Protein AF-A0A5C3PFG7-F1 (afdb_monomer_lite)

Secondary structure (DSSP, 8-state):
-------------SSHHHHHHHHHHHHHHHHHTTSS--HHHHHHHHHTEEEEEEEEEE---TT--PEEEEEEEEEE-SSSS-EEEEEEEEETTTEEEEEEEEESSPPSSHHHHSPPPTT-SS----STTS-EEEEEEEE----S---TTPPPPS---EEEEE---HHHHHHHHHHHTGGGGGGS-HHHHHHHHHHTTT---EEE--SSS--EEE--SS-SS--S-HHHHHHHHHHHTT--------------------

Sequence (258 aa):
MVLCAGARASRVHGDVSENLLDTINYATRSILERTGLTAEEQAAVSDGVLPQGVDAEDDGGDCVRWKDVTVLTRTFSPTRPAMIDVRLRYRERGNLNISYRIHNPLPSTHERLKTPHVHSWKDSPEWSGGWRSVFHVEVTEIRRKYRHGQRPPKNVHWRSSWGMNETDAKQVRDVLFGPLGDKVSILDAVLFLLTTVGFRMNVRTGDGERFRDSVDGDPLWEVGDEKWLGRNIRKACGISIADEKEDEVESDDDAYCY

Organism: NCBI:txid1314778

pLDDT: mean 70.49, std 21.55, range [23.78, 97.06]

Structure (mmCIF, N/CA/C/O backbone):
data_AF-A0A5C3PFG7-F1
#
_entry.id   AF-A0A5C3PFG7-F1
#
loop_
_atom_site.group_PDB
_atom_site.id
_atom_site.type_symbol
_atom_site.label_atom_id
_atom_site.label_alt_id
_atom_site.label_comp_id
_atom_site.label_asym_id
_atom_site.label_entity_id
_atom_site.label_seq_id
_atom_site.pdbx_PDB_ins_code
_atom_site.Cartn_x
_atom_site.Cartn_y
_atom_site.Cartn_z
_atom_site.occupancy
_atom_site.B_iso_or_equiv
_atom_site.auth_seq_id
_atom_site.auth_comp_id
_atom_site.auth_asym_id
_atom_site.auth_atom_id
_atom_site.pdbx_PDB_model_num
ATOM 1 N N . MET A 1 1 ? 5.602 -6.571 -54.094 1.00 31.39 1 MET A N 1
ATOM 2 C CA . MET A 1 1 ? 4.708 -5.919 -53.115 1.00 31.39 1 MET A CA 1
ATOM 3 C C . MET A 1 1 ? 4.311 -6.998 -52.117 1.00 31.39 1 MET A C 1
ATOM 5 O O . MET A 1 1 ? 3.453 -7.809 -52.425 1.00 31.39 1 MET A O 1
ATOM 9 N N . VAL A 1 2 ? 5.066 -7.133 -51.024 1.00 25.06 2 VAL A N 1
ATOM 10 C CA . VAL A 1 2 ? 4.881 -8.209 -50.037 1.00 25.06 2 VAL A CA 1
ATOM 11 C C . VAL A 1 2 ? 4.153 -7.605 -48.844 1.00 25.06 2 VAL A C 1
ATOM 13 O O . VAL A 1 2 ? 4.690 -6.738 -48.162 1.00 25.06 2 VAL A O 1
ATOM 16 N N . LEU A 1 3 ? 2.900 -8.016 -48.657 1.00 24.06 3 LEU A N 1
ATOM 17 C CA . LEU A 1 3 ? 2.104 -7.725 -47.471 1.00 24.06 3 LEU A CA 1
ATOM 18 C C . LEU A 1 3 ? 2.662 -8.563 -46.314 1.00 24.06 3 LEU A C 1
ATOM 20 O O . LEU A 1 3 ? 2.494 -9.781 -46.299 1.00 24.06 3 LEU A O 1
ATOM 24 N N . CYS A 1 4 ? 3.342 -7.924 -45.361 1.00 23.78 4 CYS A N 1
ATOM 25 C CA . CYS A 1 4 ? 3.686 -8.558 -44.092 1.00 23.78 4 CYS A CA 1
ATOM 26 C C . CYS A 1 4 ? 2.412 -8.700 -43.253 1.00 23.78 4 CYS A C 1
ATOM 28 O O . CYS A 1 4 ? 1.836 -7.712 -42.797 1.00 23.78 4 CYS A O 1
ATOM 30 N N . ALA A 1 5 ? 1.969 -9.945 -43.087 1.00 27.41 5 ALA A N 1
ATOM 31 C CA . ALA A 1 5 ? 0.915 -10.327 -42.163 1.00 27.41 5 ALA A CA 1
ATOM 32 C C . ALA A 1 5 ? 1.331 -9.983 -40.724 1.00 27.41 5 ALA A C 1
ATOM 34 O O . ALA A 1 5 ? 2.453 -10.266 -40.305 1.00 27.41 5 ALA A O 1
ATOM 35 N N . GLY A 1 6 ? 0.414 -9.353 -39.988 1.00 25.75 6 GLY A N 1
ATOM 36 C CA . GLY A 1 6 ? 0.622 -8.923 -38.612 1.00 25.75 6 GLY A CA 1
ATOM 37 C C . GLY A 1 6 ? 0.944 -10.092 -37.685 1.00 25.75 6 GLY A C 1
ATOM 38 O O . GLY A 1 6 ? 0.179 -11.054 -37.583 1.00 25.75 6 GLY A O 1
ATOM 39 N N . ALA A 1 7 ? 2.068 -9.978 -36.980 1.00 28.05 7 ALA A N 1
ATOM 40 C CA . ALA A 1 7 ? 2.369 -10.816 -35.835 1.00 28.05 7 ALA A CA 1
ATOM 41 C C . ALA A 1 7 ? 1.352 -10.499 -34.729 1.00 28.05 7 ALA A C 1
ATOM 43 O O . ALA A 1 7 ? 1.282 -9.382 -34.217 1.00 28.05 7 ALA A O 1
ATOM 44 N N . ARG A 1 8 ? 0.511 -11.485 -34.410 1.00 27.58 8 ARG A N 1
ATOM 45 C CA . ARG A 1 8 ? -0.389 -11.457 -33.257 1.00 27.58 8 ARG A CA 1
ATOM 46 C C . ARG A 1 8 ? 0.447 -11.365 -31.982 1.00 27.58 8 ARG A C 1
ATOM 48 O O . ARG A 1 8 ? 1.324 -12.199 -31.774 1.00 27.58 8 ARG A O 1
ATOM 55 N N . ALA A 1 9 ? 0.115 -10.402 -31.123 1.00 30.66 9 ALA A N 1
ATOM 56 C CA . ALA A 1 9 ? 0.533 -10.388 -29.729 1.00 30.66 9 ALA A CA 1
ATOM 57 C C . ALA A 1 9 ? 0.175 -11.739 -29.091 1.00 30.66 9 ALA A C 1
ATOM 59 O O . ALA A 1 9 ? -0.998 -12.119 -29.019 1.00 30.66 9 ALA A O 1
ATOM 60 N N . SER A 1 10 ? 1.190 -12.496 -28.686 1.00 29.02 10 SER A N 1
ATOM 61 C CA . SER A 1 10 ? 0.998 -13.743 -27.957 1.00 29.02 10 SER A CA 1
ATOM 62 C C . SER A 1 10 ? 0.717 -13.399 -26.497 1.00 29.02 10 SER A C 1
ATOM 64 O O . SER A 1 10 ? 1.641 -13.115 -25.739 1.00 29.02 10 SER A O 1
ATOM 66 N N . ARG A 1 11 ? -0.561 -13.419 -26.099 1.00 36.91 11 ARG A N 1
ATOM 67 C CA . ARG A 1 11 ? -0.964 -13.403 -24.685 1.00 36.91 11 ARG A CA 1
ATOM 68 C C . ARG A 1 11 ? -0.422 -14.657 -24.008 1.00 36.91 11 ARG A C 1
ATOM 70 O O . ARG A 1 11 ? -0.898 -15.754 -24.285 1.00 36.91 11 ARG A O 1
ATOM 77 N N . VAL A 1 12 ? 0.531 -14.493 -23.100 1.00 35.00 12 VAL A N 1
ATOM 78 C CA . VAL A 1 12 ? 0.895 -15.547 -22.151 1.00 35.00 12 VAL A CA 1
ATOM 79 C C . VAL A 1 12 ? 0.087 -15.310 -20.876 1.00 35.00 12 VAL A C 1
ATOM 81 O O . VAL A 1 12 ? 0.532 -14.622 -19.965 1.00 35.00 12 VAL A O 1
ATOM 84 N N . HIS A 1 13 ? -1.131 -15.854 -20.834 1.00 40.44 13 HIS A N 1
ATOM 85 C CA . HIS A 1 13 ? -1.802 -16.180 -19.573 1.00 40.44 13 HIS A CA 1
ATOM 86 C C . HIS A 1 13 ? -1.305 -17.573 -19.179 1.00 40.44 13 HIS A C 1
ATOM 88 O O . HIS A 1 13 ? -1.624 -18.532 -19.876 1.00 40.44 13 HIS A O 1
ATOM 94 N N . GLY A 1 14 ? -0.472 -17.695 -18.147 1.00 33.25 14 GLY A N 1
ATOM 95 C CA . GLY A 1 14 ? 0.116 -18.992 -17.795 1.00 33.25 14 GLY A CA 1
ATOM 96 C C . GLY A 1 14 ? 0.712 -19.026 -16.399 1.00 33.25 14 GLY A C 1
ATOM 97 O O . GLY A 1 14 ? -0.004 -19.309 -15.457 1.00 33.25 14 GLY A O 1
ATOM 98 N N . ASP A 1 15 ? 1.989 -18.681 -16.241 1.00 36.38 15 ASP A N 1
ATOM 99 C CA . ASP A 1 15 ? 2.724 -19.098 -15.030 1.00 36.38 15 ASP A CA 1
ATOM 100 C C . ASP A 1 15 ? 3.088 -17.974 -14.046 1.00 36.38 15 ASP A C 1
ATOM 102 O O . ASP A 1 15 ? 3.591 -18.233 -12.958 1.00 36.38 15 ASP A O 1
ATOM 106 N N . VAL A 1 16 ? 2.833 -16.705 -14.384 1.00 47.62 16 VAL A N 1
ATOM 107 C CA . VAL A 1 16 ? 3.143 -15.572 -13.482 1.00 47.62 16 VAL A CA 1
ATOM 108 C C . VAL A 1 16 ? 2.064 -15.395 -12.400 1.00 47.62 16 VAL A C 1
ATOM 110 O O . VAL A 1 16 ? 2.329 -14.800 -11.357 1.00 47.62 16 VAL A O 1
ATOM 113 N N . SER A 1 17 ? 0.845 -15.914 -12.612 1.00 53.09 17 SER A N 1
ATOM 114 C CA . SER A 1 17 ? -0.295 -15.621 -11.733 1.00 53.09 17 SER A CA 1
ATOM 115 C C . SER A 1 17 ? -0.293 -16.394 -10.418 1.00 53.09 17 SER A C 1
ATOM 117 O O . SER A 1 17 ? -0.669 -15.807 -9.410 1.00 53.09 17 SER A O 1
ATOM 119 N N . GLU A 1 18 ? 0.127 -17.662 -10.390 1.00 52.53 18 GLU A N 1
ATOM 120 C CA . GLU A 1 18 ? 0.133 -18.440 -9.137 1.00 52.53 18 GLU A CA 1
ATOM 121 C C . GLU A 1 18 ? 1.199 -17.909 -8.169 1.00 52.53 18 GLU A C 1
ATOM 123 O O . GLU A 1 18 ? 0.888 -17.572 -7.030 1.00 52.53 18 GLU A O 1
ATOM 128 N N . ASN A 1 19 ? 2.418 -17.667 -8.661 1.00 69.56 19 ASN A N 1
ATOM 129 C CA . ASN A 1 19 ? 3.510 -17.143 -7.838 1.00 69.56 19 ASN A CA 1
ATOM 130 C C . ASN A 1 19 ? 3.227 -15.723 -7.302 1.00 69.56 19 ASN A C 1
ATOM 132 O O . ASN A 1 19 ? 3.530 -15.418 -6.150 1.00 69.56 19 ASN A O 1
ATOM 136 N N . LEU A 1 20 ? 2.602 -14.841 -8.092 1.00 74.25 20 LEU A N 1
ATOM 137 C CA . LEU A 1 20 ? 2.292 -13.484 -7.628 1.00 74.25 20 LEU A CA 1
ATOM 138 C C . LEU A 1 20 ? 1.153 -13.456 -6.599 1.00 74.25 20 LEU A C 1
ATOM 140 O O . LEU A 1 20 ? 1.234 -12.696 -5.635 1.00 74.25 20 LEU A O 1
ATOM 144 N N . LEU A 1 21 ? 0.115 -14.280 -6.766 1.00 78.81 21 LEU A N 1
ATOM 145 C CA . LEU A 1 21 ? -0.947 -14.402 -5.763 1.00 78.81 21 LEU A CA 1
ATOM 146 C C . LEU A 1 21 ? -0.401 -14.970 -4.453 1.00 78.81 21 LEU A C 1
ATOM 148 O O . LEU A 1 21 ? -0.683 -14.418 -3.391 1.00 78.81 21 LEU A O 1
ATOM 152 N N . ASP A 1 22 ? 0.434 -16.005 -4.523 1.00 81.94 22 ASP A N 1
ATOM 153 C CA . ASP A 1 22 ? 1.096 -16.569 -3.347 1.00 81.94 22 ASP A CA 1
ATOM 154 C C . ASP A 1 22 ? 2.037 -15.559 -2.688 1.00 81.94 22 ASP A C 1
ATOM 156 O O . ASP A 1 22 ? 2.045 -15.434 -1.463 1.00 81.94 22 ASP A O 1
ATOM 160 N N . THR A 1 23 ? 2.759 -14.766 -3.483 1.00 82.00 23 THR A N 1
ATOM 161 C CA . THR A 1 23 ? 3.613 -13.678 -2.988 1.00 82.00 23 THR A CA 1
ATOM 162 C C . THR A 1 23 ? 2.794 -12.613 -2.261 1.00 82.00 23 THR A C 1
ATOM 164 O O . THR A 1 23 ? 3.150 -12.232 -1.146 1.00 82.00 23 THR A O 1
ATOM 167 N N . ILE A 1 24 ? 1.683 -12.151 -2.849 1.00 87.69 24 ILE A N 1
ATOM 168 C CA . ILE A 1 24 ? 0.784 -11.170 -2.222 1.00 87.69 24 ILE A CA 1
ATOM 169 C C . ILE A 1 24 ? 0.203 -11.745 -0.930 1.00 87.69 24 ILE A C 1
ATOM 171 O O . ILE A 1 24 ? 0.267 -11.088 0.108 1.00 87.69 24 ILE A O 1
ATOM 175 N N . ASN A 1 25 ? -0.310 -12.976 -0.958 1.00 88.25 25 ASN A N 1
ATOM 176 C CA . ASN A 1 25 ? -0.899 -13.633 0.208 1.00 88.25 25 ASN A CA 1
ATOM 177 C C . ASN A 1 25 ? 0.123 -13.812 1.336 1.00 88.25 25 ASN A C 1
ATOM 179 O O . ASN A 1 25 ? -0.154 -13.472 2.486 1.00 88.25 25 ASN A O 1
ATOM 183 N N . TYR A 1 26 ? 1.317 -14.311 1.013 1.00 86.69 26 TYR A N 1
ATOM 184 C CA . TYR A 1 26 ? 2.399 -14.479 1.975 1.00 86.69 26 TYR A CA 1
ATOM 185 C C . TYR A 1 26 ? 2.811 -13.133 2.580 1.00 86.69 26 TYR A C 1
ATOM 187 O O . TYR A 1 26 ? 2.896 -12.999 3.802 1.00 86.69 26 TYR A O 1
ATOM 195 N N . ALA A 1 27 ? 3.054 -12.124 1.739 1.00 85.62 27 ALA A N 1
ATOM 196 C CA . ALA A 1 27 ? 3.512 -10.813 2.187 1.00 85.62 27 ALA A CA 1
ATOM 197 C C . ALA A 1 27 ? 2.456 -10.120 3.062 1.00 85.62 27 ALA A C 1
ATOM 199 O O . ALA A 1 27 ? 2.795 -9.574 4.111 1.00 85.62 27 ALA A O 1
ATOM 200 N N . THR A 1 28 ? 1.182 -10.224 2.677 1.00 91.31 28 THR A N 1
ATOM 201 C CA . THR A 1 28 ? 0.039 -9.690 3.429 1.00 91.31 28 THR A CA 1
ATOM 202 C C . THR A 1 28 ? -0.083 -10.349 4.805 1.00 91.31 28 THR A C 1
ATOM 204 O O . THR A 1 28 ? -0.249 -9.661 5.807 1.00 91.31 28 THR A O 1
ATOM 207 N N . ARG A 1 29 ? 0.055 -11.676 4.902 1.00 91.44 29 ARG A N 1
ATOM 208 C CA . ARG A 1 29 ? 0.020 -12.369 6.204 1.00 91.44 29 ARG A CA 1
ATOM 209 C C . ARG A 1 29 ? 1.195 -11.973 7.091 1.00 91.44 29 ARG A C 1
ATOM 211 O O . ARG A 1 29 ? 0.993 -11.598 8.240 1.00 91.44 29 ARG A O 1
ATOM 218 N N . SER A 1 30 ? 2.401 -11.965 6.527 1.00 89.44 30 SER A N 1
ATOM 219 C CA . SER A 1 30 ? 3.629 -11.613 7.245 1.00 89.44 30 SER A CA 1
ATOM 220 C C . SER A 1 30 ? 3.577 -10.218 7.879 1.00 89.44 30 SER A C 1
ATOM 222 O O . SER A 1 30 ? 4.106 -10.029 8.974 1.00 89.44 30 SER A O 1
ATOM 224 N N . ILE A 1 31 ? 2.967 -9.233 7.212 1.00 91.88 31 ILE A N 1
ATOM 225 C CA . ILE A 1 31 ? 2.848 -7.884 7.776 1.00 91.88 31 ILE A CA 1
ATOM 226 C C . ILE A 1 31 ? 1.710 -7.781 8.796 1.00 91.88 31 ILE A C 1
ATOM 228 O O . ILE A 1 31 ? 1.850 -7.071 9.788 1.00 91.88 31 ILE A O 1
ATOM 232 N N . LEU A 1 32 ? 0.614 -8.524 8.613 1.00 93.75 32 LEU A N 1
ATOM 233 C CA . LEU A 1 32 ? -0.491 -8.562 9.574 1.00 93.75 32 LEU A CA 1
ATOM 234 C C . LEU A 1 32 ? -0.083 -9.211 10.904 1.00 93.75 32 LEU A C 1
ATOM 236 O O . LEU A 1 32 ? -0.511 -8.738 11.955 1.00 93.75 32 LEU A O 1
ATOM 240 N N . GLU A 1 33 ? 0.808 -10.203 10.885 1.00 93.38 33 GLU A N 1
ATOM 241 C CA . GLU A 1 33 ? 1.380 -10.828 12.090 1.00 93.38 33 GLU A CA 1
ATOM 242 C C . GLU A 1 33 ? 2.175 -9.851 12.974 1.00 93.38 33 GLU A C 1
ATOM 244 O O . GLU A 1 33 ? 2.350 -10.096 14.166 1.00 93.38 33 GLU A O 1
ATOM 249 N N . ARG A 1 34 ? 2.647 -8.728 12.415 1.00 90.38 34 ARG A N 1
ATOM 250 C CA . ARG A 1 34 ? 3.347 -7.674 13.171 1.00 90.38 34 ARG A CA 1
ATOM 251 C C . ARG A 1 34 ? 2.399 -6.753 13.938 1.00 90.38 34 ARG A C 1
ATOM 253 O O . ARG A 1 34 ? 2.847 -5.980 14.780 1.00 90.38 34 ARG A O 1
ATOM 260 N N . THR A 1 35 ? 1.108 -6.803 13.625 1.00 93.31 35 THR A N 1
ATOM 261 C CA . THR A 1 35 ? 0.092 -5.937 14.229 1.00 93.31 35 THR A CA 1
ATOM 262 C C . THR A 1 35 ? -0.465 -6.532 15.523 1.00 93.31 35 THR A C 1
ATOM 264 O O . THR A 1 35 ? -0.268 -7.705 15.829 1.00 93.31 35 THR A O 1
ATOM 267 N N . GLY A 1 36 ? -1.224 -5.737 16.278 1.00 94.94 36 GLY A N 1
ATOM 268 C CA . GLY A 1 36 ? -1.986 -6.203 17.441 1.00 94.94 36 GLY A CA 1
ATOM 269 C C . GLY A 1 36 ? -3.337 -6.848 17.099 1.00 94.94 36 GLY A C 1
ATOM 270 O O . GLY A 1 36 ? -4.178 -6.983 17.990 1.00 94.94 36 GLY A O 1
ATOM 271 N N . LEU A 1 37 ? -3.598 -7.170 15.827 1.00 96.69 37 LEU A N 1
ATOM 272 C CA . LEU A 1 37 ? -4.846 -7.797 15.385 1.00 96.69 37 LEU A CA 1
ATOM 273 C C . LEU A 1 37 ? -4.925 -9.259 15.842 1.00 96.69 37 LEU A C 1
ATOM 275 O O . LEU A 1 37 ? -3.923 -9.975 15.843 1.00 96.69 37 LEU A O 1
ATOM 279 N N . THR A 1 38 ? -6.127 -9.727 16.182 1.00 97.06 38 THR A N 1
ATOM 280 C CA . THR A 1 38 ? -6.375 -11.156 16.438 1.00 97.06 38 THR A CA 1
ATOM 281 C C . THR A 1 38 ? -6.285 -11.966 15.142 1.00 97.06 38 THR A C 1
ATOM 283 O O . THR A 1 38 ? -6.419 -11.416 14.054 1.00 97.06 38 THR A O 1
ATOM 286 N N . ALA A 1 39 ? -6.126 -13.290 15.231 1.00 96.25 39 ALA A N 1
ATOM 287 C CA . ALA A 1 39 ? -6.092 -14.150 14.042 1.00 96.25 39 ALA A CA 1
ATOM 288 C C . ALA A 1 39 ? -7.349 -14.005 13.155 1.00 96.25 39 ALA A C 1
ATOM 290 O O . ALA A 1 39 ? -7.247 -14.010 11.931 1.00 96.25 39 ALA A O 1
ATOM 291 N N . GLU A 1 40 ? -8.525 -13.821 13.764 1.00 96.25 40 GLU A N 1
ATOM 292 C CA . GLU A 1 40 ? -9.781 -13.578 13.041 1.00 96.25 40 GLU A CA 1
ATOM 293 C C . GLU A 1 40 ? -9.782 -12.216 12.334 1.00 96.25 40 GLU A C 1
ATOM 295 O O . GLU A 1 40 ? -10.184 -12.116 11.176 1.00 96.25 40 GLU A O 1
ATOM 300 N N . GLU A 1 41 ? -9.287 -11.166 12.996 1.00 96.31 41 GLU A N 1
ATOM 301 C CA . GLU A 1 41 ? -9.159 -9.833 12.400 1.00 96.31 41 GLU A CA 1
ATOM 302 C C . GLU A 1 41 ? -8.135 -9.823 11.256 1.00 96.31 41 GLU A C 1
ATOM 304 O O . GLU A 1 41 ? -8.385 -9.222 10.213 1.00 96.31 41 GLU A O 1
ATOM 309 N N . GLN A 1 42 ? -7.007 -10.522 11.418 1.00 96.38 42 GLN A N 1
ATOM 310 C CA . GLN A 1 42 ? -5.998 -10.688 10.370 1.00 96.38 42 GLN A CA 1
ATOM 311 C C . GLN A 1 42 ? -6.582 -11.416 9.153 1.00 96.38 42 GLN A C 1
ATOM 313 O O . GLN A 1 42 ? -6.379 -10.969 8.024 1.00 96.38 42 GLN A O 1
ATOM 318 N N . ALA A 1 43 ? -7.348 -12.491 9.368 1.00 94.62 43 ALA A N 1
ATOM 319 C CA . ALA A 1 43 ? -8.029 -13.205 8.291 1.00 94.62 43 ALA A CA 1
ATOM 320 C C . ALA A 1 43 ? -9.016 -12.291 7.550 1.00 94.62 43 ALA A C 1
ATOM 322 O O . ALA A 1 43 ? -8.939 -12.175 6.331 1.00 94.62 43 ALA A O 1
ATOM 323 N N . ALA A 1 44 ? -9.858 -11.551 8.279 1.00 93.94 44 ALA A N 1
ATOM 324 C CA . ALA A 1 44 ? -10.821 -10.624 7.683 1.00 93.94 44 ALA A CA 1
ATOM 325 C C . ALA A 1 44 ? -10.155 -9.503 6.863 1.00 93.94 44 ALA A C 1
ATOM 327 O O . ALA A 1 44 ? -10.663 -9.123 5.808 1.00 93.94 44 ALA A O 1
ATOM 328 N N . VAL A 1 45 ? -9.017 -8.970 7.323 1.00 94.25 45 VAL A N 1
ATOM 329 C CA . VAL A 1 45 ? -8.242 -7.980 6.557 1.00 94.25 45 VAL A CA 1
ATOM 330 C C . VAL A 1 45 ? -7.607 -8.620 5.318 1.00 94.25 45 VAL A C 1
ATOM 332 O O . VAL A 1 45 ? -7.665 -8.035 4.237 1.00 94.25 45 VAL A O 1
ATOM 335 N N . SER A 1 46 ? -7.017 -9.811 5.458 1.00 93.38 46 SER A N 1
ATOM 336 C CA . SER A 1 46 ? -6.378 -10.533 4.351 1.00 93.38 46 SER A CA 1
ATOM 337 C C . SER A 1 46 ? -7.380 -10.887 3.251 1.00 93.38 46 SER A C 1
ATOM 339 O O . SER A 1 46 ? -7.075 -10.697 2.077 1.00 93.38 46 SER A O 1
ATOM 341 N N . ASP A 1 47 ? -8.579 -11.341 3.618 1.00 92.56 47 ASP A N 1
ATOM 342 C CA . ASP A 1 47 ? -9.659 -11.671 2.679 1.00 92.56 47 ASP A CA 1
ATOM 343 C C . ASP A 1 47 ? -10.163 -10.434 1.914 1.00 92.56 47 ASP A C 1
ATOM 345 O O . ASP A 1 47 ? -10.719 -10.542 0.820 1.00 92.56 47 ASP A O 1
ATOM 349 N N . GLY A 1 48 ? -9.944 -9.237 2.469 1.00 91.25 48 GLY A N 1
ATOM 350 C CA . GLY A 1 48 ? -10.266 -7.965 1.831 1.00 91.25 48 GLY A CA 1
ATOM 351 C C . GLY A 1 48 ? -9.331 -7.576 0.682 1.00 91.25 48 GLY A C 1
ATOM 352 O O . GLY A 1 48 ? -9.670 -6.653 -0.062 1.00 91.25 48 GLY A O 1
ATOM 353 N N . VAL A 1 49 ? -8.175 -8.235 0.520 1.00 93.12 49 VAL A N 1
ATOM 354 C CA . VAL A 1 49 ? -7.201 -7.959 -0.549 1.00 93.12 49 VAL A CA 1
ATOM 355 C C . VAL A 1 49 ? -7.585 -8.734 -1.809 1.00 93.12 49 VAL A C 1
ATOM 357 O O . VAL A 1 49 ? -7.433 -9.949 -1.882 1.00 93.12 49 VAL A O 1
ATOM 360 N N . LEU A 1 50 ? -8.055 -8.023 -2.835 1.00 89.25 50 LEU A N 1
ATOM 361 C CA . LEU A 1 50 ? -8.511 -8.600 -4.100 1.00 89.25 50 LEU A CA 1
ATOM 362 C C . LEU A 1 50 ? -7.613 -8.170 -5.268 1.00 89.25 50 LEU A C 1
ATOM 364 O O . LEU A 1 50 ? -7.772 -7.058 -5.796 1.00 89.25 50 LEU A O 1
ATOM 368 N N . PRO A 1 51 ? -6.707 -9.045 -5.732 1.00 84.56 51 PRO A N 1
ATOM 369 C CA . PRO A 1 51 ? -5.960 -8.840 -6.965 1.00 84.56 51 PRO A CA 1
ATOM 370 C C . PRO A 1 51 ? -6.915 -8.668 -8.148 1.00 84.56 51 PRO A C 1
ATOM 372 O O . PRO A 1 51 ? -7.749 -9.523 -8.428 1.00 84.56 51 PRO A O 1
ATOM 375 N N . GLN A 1 52 ? -6.830 -7.522 -8.818 1.00 80.44 52 GLN A N 1
ATOM 376 C CA . GLN A 1 52 ? -7.726 -7.157 -9.915 1.00 80.44 52 GLN A CA 1
ATOM 377 C C . GLN A 1 52 ? -7.177 -7.581 -11.276 1.00 80.44 52 GLN A C 1
ATOM 379 O O . GLN A 1 52 ? -7.940 -7.832 -12.206 1.00 80.44 52 GLN A O 1
ATOM 384 N N . GLY A 1 53 ? -5.854 -7.632 -11.409 1.00 71.62 53 GLY A N 1
ATOM 385 C CA . GLY A 1 53 ? -5.211 -8.044 -12.641 1.00 71.62 53 GLY A CA 1
ATOM 386 C C . GLY A 1 53 ? -3.702 -7.888 -12.591 1.00 71.62 53 GLY A C 1
ATOM 387 O O . GLY A 1 53 ? -3.162 -7.050 -11.865 1.00 71.62 53 GLY A O 1
ATOM 388 N N . VAL A 1 54 ? -3.054 -8.713 -13.403 1.00 75.31 54 VAL A N 1
ATOM 389 C CA . VAL A 1 54 ? -1.626 -8.671 -13.689 1.00 75.31 54 VAL A CA 1
ATOM 390 C C . VAL A 1 54 ? -1.514 -8.594 -15.195 1.00 75.31 54 VAL A C 1
ATOM 392 O O . VAL A 1 54 ? -2.070 -9.437 -15.902 1.00 75.31 54 VAL A O 1
ATOM 395 N N . ASP A 1 55 ? -0.832 -7.572 -15.672 1.00 74.50 55 ASP A N 1
ATOM 396 C CA . ASP A 1 55 ? -0.550 -7.396 -17.083 1.00 74.50 55 ASP A CA 1
ATOM 397 C C . ASP A 1 55 ? 0.952 -7.420 -17.290 1.00 74.50 55 ASP A C 1
ATOM 399 O O . ASP A 1 55 ? 1.683 -6.793 -16.525 1.00 74.50 55 ASP A O 1
ATOM 403 N N . ALA A 1 56 ? 1.394 -8.187 -18.276 1.00 70.88 56 ALA A N 1
ATOM 404 C CA . ALA A 1 56 ? 2.796 -8.365 -18.603 1.00 70.88 56 ALA A CA 1
ATOM 405 C C . ALA A 1 56 ? 2.945 -8.255 -20.121 1.00 70.88 56 ALA A C 1
ATOM 407 O O . ALA A 1 56 ? 2.623 -9.197 -20.851 1.00 70.88 56 ALA A O 1
ATOM 408 N N . GLU A 1 57 ? 3.417 -7.105 -20.587 1.00 65.62 57 GLU A N 1
ATOM 409 C CA . GLU A 1 57 ? 3.591 -6.816 -22.008 1.00 65.62 57 GLU A CA 1
ATOM 410 C C . GLU A 1 57 ? 5.069 -6.948 -22.389 1.00 65.62 57 GLU A C 1
ATOM 412 O O . GLU A 1 57 ? 5.945 -6.424 -21.707 1.00 65.62 57 GLU A O 1
ATOM 417 N N . ASP A 1 58 ? 5.349 -7.685 -23.465 1.00 60.03 58 ASP A N 1
ATOM 418 C CA . ASP A 1 58 ? 6.685 -7.770 -24.068 1.00 60.03 58 ASP A CA 1
ATOM 419 C C . ASP A 1 58 ? 6.915 -6.512 -24.920 1.00 60.03 58 ASP A C 1
ATOM 421 O O . ASP A 1 58 ? 6.067 -6.168 -25.748 1.00 60.03 58 ASP A O 1
ATOM 425 N N . ASP A 1 59 ? 8.046 -5.830 -24.735 1.00 57.25 59 ASP A N 1
ATOM 426 C CA . ASP A 1 59 ? 8.375 -4.575 -25.429 1.00 57.25 59 ASP A CA 1
ATOM 427 C C . ASP A 1 59 ? 8.658 -4.755 -26.939 1.00 57.25 59 ASP A C 1
ATOM 429 O O . ASP A 1 59 ? 8.848 -3.781 -27.676 1.00 57.25 59 ASP A O 1
ATOM 433 N N . GLY A 1 60 ? 8.658 -6.003 -27.423 1.00 53.59 60 GLY A N 1
ATOM 434 C CA . GLY A 1 60 ? 8.864 -6.349 -28.829 1.00 53.59 60 GLY A CA 1
ATOM 435 C C . GLY A 1 60 ? 10.301 -6.112 -29.307 1.00 53.59 60 GLY A C 1
ATOM 436 O O . GLY A 1 60 ? 10.545 -6.078 -30.517 1.00 53.59 60 GLY A O 1
ATOM 437 N N . GLY A 1 61 ? 11.256 -5.922 -28.390 1.00 48.22 61 GLY A N 1
ATOM 438 C CA . GLY A 1 61 ? 12.672 -5.755 -28.688 1.00 48.22 61 GLY A CA 1
ATOM 439 C C . GLY A 1 61 ? 13.410 -7.092 -28.815 1.00 48.22 61 GLY A C 1
ATOM 440 O O . GLY A 1 61 ? 13.596 -7.809 -27.840 1.00 48.22 61 GLY A O 1
ATOM 441 N N . ASP A 1 62 ? 13.941 -7.389 -30.005 1.00 46.78 62 ASP A N 1
ATOM 442 C CA . ASP A 1 62 ? 14.646 -8.641 -30.370 1.00 46.78 62 ASP A CA 1
ATOM 443 C C . ASP A 1 62 ? 15.921 -9.003 -29.562 1.00 46.78 62 ASP A C 1
ATOM 445 O O . ASP A 1 62 ? 16.670 -9.892 -29.968 1.00 46.78 62 ASP A O 1
ATOM 449 N N . CYS A 1 63 ? 16.260 -8.330 -28.458 1.00 40.47 63 CYS A N 1
ATOM 450 C CA . CYS A 1 63 ? 17.574 -8.524 -27.822 1.00 40.47 63 CYS A CA 1
ATOM 451 C C . CYS A 1 63 ? 17.554 -8.743 -26.307 1.00 40.47 63 CYS A C 1
ATOM 453 O O . CYS A 1 63 ? 18.466 -9.392 -25.807 1.00 40.47 63 CYS A O 1
ATOM 455 N N . VAL A 1 64 ? 16.546 -8.260 -25.580 1.00 42.62 64 VAL A N 1
ATOM 456 C CA . VAL A 1 64 ? 16.327 -8.570 -24.161 1.00 42.62 64 VAL A CA 1
ATOM 457 C C . VAL A 1 64 ? 14.833 -8.393 -23.918 1.00 42.62 64 VAL A C 1
ATOM 459 O O . VAL A 1 64 ? 14.336 -7.289 -24.098 1.00 42.62 64 VAL A O 1
ATOM 462 N N . ARG A 1 65 ? 14.118 -9.468 -23.564 1.00 46.94 65 ARG A N 1
ATOM 463 C CA . ARG A 1 65 ? 12.684 -9.401 -23.246 1.00 46.94 65 ARG A CA 1
ATOM 464 C C . ARG A 1 65 ? 12.507 -8.707 -21.903 1.00 46.94 65 ARG A C 1
ATOM 466 O O . ARG A 1 65 ? 12.503 -9.371 -20.866 1.00 46.94 65 ARG A O 1
ATOM 473 N N . TRP A 1 66 ? 12.390 -7.389 -21.911 1.00 52.34 66 TRP A N 1
ATOM 474 C CA . TRP A 1 66 ? 11.905 -6.669 -20.745 1.00 52.34 66 TRP A CA 1
ATOM 475 C C . TRP A 1 66 ? 10.383 -6.706 -20.794 1.00 52.34 66 TRP A C 1
ATOM 477 O O . TRP A 1 66 ? 9.777 -6.336 -21.798 1.00 52.34 66 TRP A O 1
ATOM 487 N N . LYS A 1 67 ? 9.763 -7.211 -19.727 1.00 62.25 67 LYS A N 1
ATOM 488 C CA . LYS A 1 67 ? 8.309 -7.188 -19.600 1.00 62.25 67 LYS A CA 1
ATOM 489 C C . LYS A 1 67 ? 7.909 -5.962 -18.798 1.00 62.25 67 LYS A C 1
ATOM 491 O O . LYS A 1 67 ? 8.317 -5.832 -17.644 1.00 62.25 67 LYS A O 1
ATOM 496 N N . ASP A 1 68 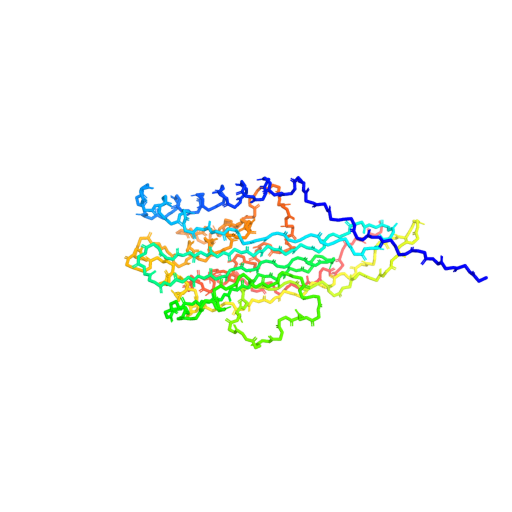? 7.100 -5.098 -19.397 1.00 72.12 68 ASP A N 1
ATOM 497 C CA . ASP A 1 68 ? 6.347 -4.097 -18.650 1.00 72.12 68 ASP A CA 1
ATOM 498 C C . ASP A 1 68 ? 5.326 -4.855 -17.806 1.00 72.12 68 ASP A C 1
ATOM 500 O O . ASP A 1 68 ? 4.495 -5.581 -18.352 1.00 72.12 68 ASP A O 1
ATOM 504 N N . VAL A 1 69 ? 5.392 -4.717 -16.482 1.00 78.19 69 VAL A N 1
ATOM 505 C CA . VAL A 1 69 ? 4.468 -5.392 -15.569 1.00 78.19 69 VAL A CA 1
ATOM 506 C C . VAL A 1 69 ? 3.621 -4.374 -14.831 1.00 78.19 69 VAL A C 1
ATOM 508 O O . VAL A 1 69 ? 4.130 -3.451 -14.197 1.00 78.19 69 VAL A O 1
ATOM 511 N N . THR A 1 70 ? 2.307 -4.558 -14.872 1.00 83.00 70 THR A N 1
ATOM 512 C CA . THR A 1 70 ? 1.372 -3.793 -14.050 1.00 83.00 70 THR A CA 1
ATOM 513 C C . THR A 1 70 ? 0.585 -4.737 -13.156 1.00 83.00 70 THR A C 1
ATOM 515 O O . THR A 1 70 ? -0.081 -5.649 -13.640 1.00 83.00 70 THR A O 1
ATOM 518 N N . VAL A 1 71 ? 0.638 -4.490 -11.849 1.00 85.50 71 VAL A N 1
ATOM 519 C CA . VAL A 1 71 ? -0.173 -5.176 -10.840 1.00 85.50 71 VAL A CA 1
ATOM 520 C C . VAL A 1 71 ? -1.173 -4.176 -10.292 1.00 85.50 71 VAL A C 1
ATOM 522 O O . VAL A 1 71 ? -0.800 -3.080 -9.869 1.00 85.50 71 VAL A O 1
ATOM 525 N N . LEU A 1 72 ? -2.447 -4.546 -10.302 1.00 88.38 72 LEU A N 1
ATOM 526 C CA . LEU A 1 72 ? -3.518 -3.754 -9.717 1.00 88.38 72 LEU A CA 1
ATOM 527 C C . LEU A 1 72 ? -4.243 -4.601 -8.680 1.00 88.38 72 LEU A C 1
ATOM 529 O O . LEU A 1 72 ? -4.738 -5.683 -8.995 1.00 88.38 72 LEU A O 1
ATOM 533 N N . THR A 1 73 ? -4.351 -4.087 -7.465 1.00 90.38 73 THR A N 1
ATOM 534 C CA . THR A 1 73 ? -5.092 -4.716 -6.375 1.00 90.38 73 THR A CA 1
ATOM 535 C C . THR A 1 73 ? -6.072 -3.731 -5.765 1.00 90.38 73 THR A C 1
ATOM 537 O O . THR A 1 73 ? -5.936 -2.512 -5.886 1.00 90.38 73 THR A O 1
ATOM 540 N N . ARG A 1 74 ? -7.121 -4.275 -5.160 1.00 91.81 74 ARG A N 1
ATOM 541 C CA . ARG A 1 74 ? -8.139 -3.517 -4.448 1.00 91.81 74 ARG A CA 1
ATOM 542 C C . ARG A 1 74 ? -8.288 -4.106 -3.067 1.00 91.81 74 ARG A C 1
ATOM 544 O O . ARG A 1 74 ? -8.575 -5.291 -2.950 1.00 91.81 74 ARG A O 1
ATOM 551 N N . THR A 1 75 ? -8.166 -3.268 -2.053 1.00 93.62 75 THR A N 1
ATOM 552 C CA . THR A 1 75 ? -8.275 -3.693 -0.663 1.00 93.62 75 THR A CA 1
ATOM 553 C C . THR A 1 75 ? -9.479 -3.044 -0.011 1.00 93.62 75 THR A C 1
ATOM 555 O O . THR A 1 75 ? -9.573 -1.816 0.051 1.00 93.62 75 THR A O 1
ATOM 558 N N . PHE A 1 76 ? -10.409 -3.866 0.463 1.00 93.62 76 PHE A N 1
ATOM 559 C CA . PHE A 1 76 ? -11.593 -3.419 1.189 1.00 93.62 76 PHE A CA 1
ATOM 560 C C . PHE A 1 76 ? -11.309 -3.304 2.683 1.00 93.62 76 PHE A C 1
ATOM 562 O O . PHE A 1 76 ? -10.612 -4.135 3.260 1.00 93.62 76 PHE A O 1
ATOM 569 N N . SER A 1 77 ? -11.883 -2.282 3.316 1.00 92.88 77 SER A N 1
ATOM 570 C CA . SER A 1 77 ? -11.891 -2.211 4.774 1.00 92.88 77 SER A CA 1
ATOM 571 C C . SER A 1 77 ? -12.889 -3.226 5.340 1.00 92.88 77 SER A C 1
ATOM 573 O O . SER A 1 77 ? -14.049 -3.216 4.922 1.00 92.88 77 SER A O 1
ATOM 575 N N . PRO A 1 78 ? -12.508 -4.058 6.326 1.00 92.06 78 PRO A N 1
ATOM 576 C CA . PRO A 1 78 ? -13.442 -4.994 6.950 1.00 92.06 78 PRO A CA 1
ATOM 577 C C . PRO A 1 78 ? -14.463 -4.296 7.861 1.00 92.06 78 PRO A C 1
ATOM 579 O O . PRO A 1 78 ? -15.464 -4.895 8.241 1.00 92.06 78 PRO A O 1
ATOM 582 N N . THR A 1 79 ? -14.231 -3.032 8.233 1.00 90.44 79 THR A N 1
ATOM 583 C CA . THR A 1 79 ? -15.041 -2.319 9.235 1.00 90.44 79 THR A CA 1
ATOM 584 C C . THR A 1 79 ? -15.826 -1.138 8.676 1.00 90.44 79 THR A C 1
ATOM 586 O O . THR A 1 79 ? -16.631 -0.540 9.395 1.00 90.44 79 THR A O 1
ATOM 589 N N . ARG A 1 80 ? -15.603 -0.760 7.412 1.00 89.94 80 ARG A N 1
ATOM 590 C CA . ARG A 1 80 ? -16.205 0.429 6.798 1.00 89.94 80 ARG A CA 1
ATOM 591 C C . ARG A 1 80 ? -16.507 0.213 5.316 1.00 89.94 80 ARG A C 1
ATOM 593 O O . ARG A 1 80 ? -15.773 -0.505 4.646 1.00 89.94 80 ARG A O 1
ATOM 600 N N . PRO A 1 81 ? -17.520 0.903 4.757 1.00 90.19 81 PRO A N 1
ATOM 601 C CA . PRO A 1 81 ? -17.742 0.950 3.317 1.00 90.19 81 PRO A CA 1
ATOM 602 C C . PRO A 1 81 ? -16.701 1.871 2.661 1.00 90.19 81 PRO A C 1
ATOM 604 O O . PRO A 1 81 ? -17.022 2.968 2.193 1.00 90.19 81 PRO A O 1
ATOM 607 N N . ALA A 1 82 ? -15.445 1.428 2.650 1.00 91.88 82 ALA A N 1
ATOM 608 C CA . ALA A 1 82 ? -14.313 2.108 2.040 1.00 91.88 82 ALA A CA 1
ATOM 609 C C . ALA A 1 82 ? -13.337 1.091 1.430 1.00 91.88 82 ALA A C 1
ATOM 611 O O . ALA A 1 82 ? -13.281 -0.068 1.845 1.00 91.88 82 ALA A O 1
ATOM 612 N N . MET A 1 83 ? -12.565 1.530 0.438 1.00 92.38 83 MET A N 1
ATOM 613 C CA . MET A 1 83 ? -11.540 0.701 -0.198 1.00 92.38 83 MET A CA 1
ATOM 614 C C . MET A 1 83 ? -10.356 1.542 -0.671 1.00 92.38 83 MET A C 1
ATOM 616 O O . MET A 1 83 ? -10.481 2.755 -0.873 1.00 92.38 83 MET A O 1
ATOM 620 N N . ILE A 1 84 ? -9.224 0.884 -0.896 1.00 93.69 84 ILE A N 1
ATOM 621 C CA . ILE A 1 84 ? -8.049 1.474 -1.535 1.00 93.69 84 ILE A CA 1
ATOM 622 C C . ILE A 1 84 ? -7.675 0.631 -2.751 1.00 93.69 84 ILE A C 1
ATOM 624 O O . ILE A 1 84 ? -7.495 -0.577 -2.636 1.00 93.69 84 ILE A O 1
ATOM 628 N N . ASP A 1 85 ? -7.550 1.273 -3.910 1.00 92.69 85 ASP A N 1
ATOM 629 C CA . ASP A 1 85 ? -6.901 0.662 -5.069 1.00 92.69 85 ASP A CA 1
ATOM 630 C C . ASP A 1 85 ? -5.396 0.920 -4.976 1.00 92.69 85 ASP A C 1
ATOM 632 O O . ASP A 1 85 ? -4.984 2.054 -4.717 1.00 92.69 85 ASP A O 1
ATOM 636 N N . VAL A 1 86 ? -4.579 -0.101 -5.219 1.00 92.12 86 VAL A N 1
ATOM 637 C CA . VAL A 1 86 ? -3.116 -0.006 -5.242 1.00 92.12 86 VAL A CA 1
ATOM 638 C C . VAL A 1 86 ? -2.617 -0.513 -6.580 1.00 92.12 86 VAL A C 1
ATOM 640 O O . VAL A 1 86 ? -3.053 -1.548 -7.079 1.00 92.12 86 VAL A O 1
ATOM 643 N N . ARG A 1 87 ? -1.710 0.242 -7.189 1.00 89.75 87 ARG A N 1
ATOM 644 C CA . ARG A 1 87 ? -1.142 -0.078 -8.489 1.00 89.75 87 ARG A CA 1
ATOM 645 C C . ARG A 1 87 ? 0.368 -0.006 -8.430 1.00 89.75 87 ARG A C 1
ATOM 647 O O . ARG A 1 87 ? 0.921 1.059 -8.156 1.00 89.75 87 ARG A O 1
ATOM 654 N N . LEU A 1 88 ? 1.000 -1.111 -8.792 1.00 88.25 88 LEU A N 1
ATOM 655 C CA . LEU A 1 88 ? 2.409 -1.179 -9.134 1.00 88.25 88 LEU A CA 1
ATOM 656 C C . LEU A 1 88 ? 2.533 -1.177 -10.653 1.00 88.25 88 LEU A C 1
ATOM 658 O O . LEU A 1 88 ? 1.864 -1.950 -11.336 1.00 88.25 88 LEU A O 1
ATOM 662 N N . ARG A 1 89 ? 3.384 -0.304 -11.184 1.00 85.19 89 ARG A N 1
ATOM 663 C CA . ARG A 1 89 ? 3.782 -0.302 -12.589 1.00 85.19 89 ARG A CA 1
ATOM 664 C C . ARG A 1 89 ? 5.296 -0.358 -12.660 1.00 85.19 89 ARG A C 1
ATOM 666 O O . ARG A 1 89 ? 5.968 0.592 -12.271 1.00 85.19 89 ARG A O 1
ATOM 673 N N . TYR A 1 90 ? 5.795 -1.462 -13.178 1.00 78.50 90 TYR A N 1
ATOM 674 C CA . TYR A 1 90 ? 7.181 -1.669 -13.537 1.00 78.50 90 TYR A CA 1
ATOM 675 C C . TYR A 1 90 ? 7.292 -1.553 -15.056 1.00 78.50 90 TYR A C 1
ATOM 677 O O . TYR A 1 90 ? 6.570 -2.236 -15.781 1.00 78.50 90 TYR A O 1
ATOM 685 N N . ARG A 1 91 ? 8.134 -0.647 -15.542 1.00 71.81 91 ARG A N 1
ATOM 686 C CA . ARG A 1 91 ? 8.405 -0.491 -16.975 1.00 71.81 91 ARG A CA 1
ATOM 687 C C . ARG A 1 91 ? 9.841 -0.885 -17.287 1.00 71.81 91 ARG A C 1
ATOM 689 O O . ARG A 1 91 ? 10.684 -0.908 -16.385 1.00 71.81 91 ARG A O 1
ATOM 696 N N . GLU A 1 92 ? 10.118 -1.115 -18.571 1.00 64.19 92 GLU A N 1
ATOM 697 C CA . GLU A 1 92 ? 11.464 -1.287 -19.125 1.00 64.19 92 GLU A CA 1
ATOM 698 C C . GLU A 1 92 ? 12.472 -0.373 -18.399 1.00 64.19 92 GLU A C 1
ATOM 700 O O . GLU A 1 92 ? 12.205 0.814 -18.154 1.00 64.19 92 GLU A O 1
ATOM 705 N N . ARG A 1 93 ? 13.658 -0.929 -18.113 1.00 61.88 93 ARG A N 1
ATOM 706 C CA . ARG A 1 93 ? 14.830 -0.233 -17.544 1.00 61.88 93 ARG A CA 1
ATOM 707 C C . ARG A 1 93 ? 14.779 0.057 -16.045 1.00 61.88 93 ARG A C 1
ATOM 709 O O . ARG A 1 93 ? 15.500 0.936 -15.597 1.00 61.88 93 ARG A O 1
ATOM 716 N N . GLY A 1 94 ? 13.981 -0.677 -15.269 1.00 64.50 94 GLY A N 1
ATOM 717 C CA . GLY A 1 94 ? 13.956 -0.526 -13.807 1.00 64.50 94 GLY A CA 1
ATOM 718 C C . GLY A 1 94 ? 13.116 0.655 -13.318 1.00 64.50 94 GLY A C 1
ATOM 719 O O . GLY A 1 94 ? 13.211 1.040 -12.156 1.00 64.50 94 GLY A O 1
ATOM 720 N N . ASN A 1 95 ? 12.279 1.224 -14.193 1.00 74.88 95 ASN A N 1
ATOM 721 C CA . ASN A 1 95 ? 11.334 2.267 -13.815 1.00 74.88 95 ASN A CA 1
ATOM 722 C C . ASN A 1 95 ? 10.196 1.652 -12.994 1.00 74.88 95 ASN A C 1
ATOM 724 O O . ASN A 1 95 ? 9.447 0.819 -13.506 1.00 74.88 95 ASN A O 1
ATOM 728 N N . LEU A 1 96 ? 10.027 2.086 -11.750 1.00 82.38 96 LEU A N 1
ATOM 729 C CA . LEU A 1 96 ? 9.023 1.558 -10.829 1.00 82.38 96 LEU A CA 1
ATOM 730 C C . LEU A 1 96 ? 8.129 2.687 -10.321 1.00 82.38 96 LEU A C 1
ATOM 732 O O . LEU A 1 96 ? 8.604 3.728 -9.881 1.00 82.38 96 LEU A O 1
ATOM 736 N N . ASN A 1 97 ? 6.819 2.479 -10.339 1.00 87.12 97 ASN A N 1
ATOM 737 C CA . ASN A 1 97 ? 5.847 3.382 -9.736 1.00 87.12 97 ASN A CA 1
ATOM 738 C C . ASN A 1 97 ? 4.874 2.584 -8.872 1.00 87.12 97 ASN A C 1
ATOM 740 O O . ASN A 1 97 ? 4.195 1.695 -9.388 1.00 87.12 97 ASN A O 1
ATOM 744 N N . ILE A 1 98 ? 4.765 2.935 -7.591 1.00 90.19 98 ILE A N 1
ATOM 745 C CA . ILE A 1 98 ? 3.690 2.443 -6.728 1.00 90.19 98 ILE A CA 1
ATOM 746 C C . ILE A 1 98 ? 2.775 3.617 -6.401 1.00 90.19 98 ILE A C 1
ATOM 748 O O . ILE A 1 98 ? 3.205 4.643 -5.877 1.00 90.19 98 ILE A O 1
ATOM 752 N N . SER A 1 99 ? 1.495 3.468 -6.723 1.00 91.50 99 SER A N 1
ATOM 753 C CA . SER A 1 99 ? 0.465 4.489 -6.539 1.00 91.50 99 SER A CA 1
ATOM 754 C C . SER A 1 99 ? -0.773 3.895 -5.881 1.00 91.50 99 SER A C 1
ATOM 756 O O . SER A 1 99 ? -1.033 2.700 -5.994 1.00 91.50 99 SER A O 1
ATOM 758 N N . TYR A 1 100 ? -1.546 4.732 -5.198 1.00 92.94 100 TYR A N 1
ATOM 759 C CA . TYR A 1 100 ? -2.759 4.324 -4.501 1.00 92.94 100 TYR A CA 1
ATOM 760 C C . TYR A 1 100 ? -3.898 5.318 -4.729 1.00 92.94 100 TYR A C 1
ATOM 762 O O . TYR A 1 100 ? -3.676 6.482 -5.071 1.00 92.94 100 TYR A O 1
ATOM 770 N N . ARG A 1 101 ? -5.135 4.866 -4.536 1.00 91.38 101 ARG A N 1
ATOM 771 C CA . ARG A 1 101 ? -6.338 5.693 -4.629 1.00 91.38 101 ARG A CA 1
ATOM 772 C C . ARG A 1 101 ? -7.339 5.279 -3.561 1.00 91.38 101 ARG A C 1
ATOM 774 O O . ARG A 1 101 ? -7.786 4.139 -3.531 1.00 91.38 101 ARG A O 1
ATOM 781 N N . ILE A 1 102 ? -7.720 6.234 -2.721 1.00 91.69 102 ILE A N 1
ATOM 782 C CA . ILE A 1 102 ? -8.692 6.033 -1.644 1.00 91.69 102 ILE A CA 1
ATOM 783 C C . ILE A 1 102 ? -10.109 6.277 -2.166 1.00 91.69 102 ILE A C 1
ATOM 785 O O . ILE A 1 102 ? -10.375 7.292 -2.812 1.00 91.69 102 ILE A O 1
ATOM 789 N N . HIS A 1 103 ? -11.032 5.385 -1.810 1.00 89.38 103 HIS A N 1
ATOM 790 C CA . HIS A 1 103 ? -12.469 5.552 -2.012 1.00 89.38 103 HIS A CA 1
ATOM 791 C C . HIS A 1 103 ? -13.181 5.493 -0.659 1.00 89.38 103 HIS A C 1
ATOM 793 O O . HIS A 1 103 ? -13.394 4.416 -0.102 1.00 89.38 103 HIS A O 1
ATOM 799 N N . ASN A 1 104 ? -13.515 6.664 -0.118 1.00 87.81 104 ASN A N 1
ATOM 800 C CA . ASN A 1 104 ? -14.212 6.813 1.157 1.00 87.81 104 ASN A CA 1
ATOM 801 C C . ASN A 1 104 ? -15.147 8.044 1.100 1.00 87.81 104 ASN A C 1
ATOM 803 O O . ASN A 1 104 ? -14.636 9.168 1.108 1.00 87.81 104 ASN A O 1
ATOM 807 N N . PRO A 1 105 ? -16.482 7.873 1.011 1.00 81.50 105 PRO A N 1
ATOM 808 C CA . PRO A 1 105 ? -17.212 6.598 0.988 1.00 81.50 105 PRO A CA 1
ATOM 809 C C . PRO A 1 105 ? -17.022 5.831 -0.333 1.00 81.50 105 PRO A C 1
ATOM 811 O O . PRO A 1 105 ? -16.517 6.385 -1.315 1.00 81.50 105 PRO A O 1
ATOM 814 N N . LEU A 1 106 ? -17.437 4.558 -0.369 1.00 80.00 106 LEU A N 1
ATOM 815 C CA . LEU A 1 106 ? -17.461 3.775 -1.609 1.00 80.00 106 LEU A CA 1
ATOM 816 C C . LEU A 1 106 ? -18.210 4.519 -2.734 1.00 80.00 106 LEU A C 1
ATOM 818 O O . LEU A 1 106 ? -19.217 5.186 -2.472 1.00 80.00 106 LEU A O 1
ATOM 822 N N . PRO A 1 107 ? -17.759 4.404 -3.997 1.00 71.44 107 PRO A N 1
ATOM 823 C CA . PRO A 1 107 ? -18.433 5.049 -5.112 1.00 71.44 107 PRO A CA 1
ATOM 824 C C . PRO A 1 107 ? -19.862 4.515 -5.253 1.00 71.44 107 PRO A C 1
ATOM 826 O O . PRO A 1 107 ? -20.073 3.308 -5.329 1.00 71.44 107 PRO A O 1
ATOM 829 N N . SER A 1 108 ? -20.841 5.415 -5.342 1.00 64.81 108 SER A N 1
ATOM 830 C CA . SER A 1 108 ? -22.258 5.060 -5.499 1.00 64.81 108 SER A CA 1
ATOM 831 C C . SER A 1 108 ? -22.605 4.490 -6.879 1.00 64.81 108 SER A C 1
ATOM 833 O O . SER A 1 108 ? -23.665 3.894 -7.053 1.00 64.81 108 SER A O 1
ATOM 835 N N . THR A 1 109 ? -21.731 4.665 -7.872 1.00 59.72 109 THR A N 1
ATOM 836 C CA . THR A 1 109 ? -21.936 4.198 -9.245 1.00 59.72 109 THR A CA 1
ATOM 837 C C . THR A 1 109 ? -21.056 2.995 -9.572 1.00 59.72 109 THR A C 1
ATOM 839 O O . THR A 1 109 ? -19.829 3.048 -9.458 1.00 59.72 109 THR A O 1
ATOM 842 N N . HIS A 1 110 ? -21.685 1.929 -10.082 1.00 55.97 110 HIS A N 1
ATOM 843 C CA . HIS A 1 110 ? -21.017 0.707 -10.549 1.00 55.97 110 HIS A CA 1
ATOM 844 C C . HIS A 1 110 ? -19.876 0.969 -11.547 1.00 55.97 110 HIS A C 1
ATOM 846 O O . HIS A 1 110 ? -18.921 0.202 -11.596 1.00 55.97 110 HIS A O 1
ATOM 852 N N . GLU A 1 111 ? -19.923 2.059 -12.319 1.00 52.97 111 GLU A N 1
ATOM 853 C CA . GLU A 1 111 ? -18.854 2.422 -13.259 1.00 52.97 111 GLU A CA 1
ATOM 854 C C . GLU A 1 111 ? -17.530 2.793 -12.590 1.00 52.97 111 GLU A C 1
ATOM 856 O O . GLU A 1 111 ? -16.478 2.514 -13.152 1.00 52.97 111 GLU A O 1
ATOM 861 N N . ARG A 1 112 ? -17.555 3.367 -11.382 1.00 54.12 112 ARG A N 1
ATOM 862 C CA . ARG A 1 112 ? -16.337 3.694 -10.619 1.00 54.12 112 ARG A CA 1
ATOM 863 C C . ARG A 1 112 ? -15.792 2.503 -9.828 1.00 54.12 112 ARG A C 1
ATOM 865 O O . ARG A 1 112 ? -14.659 2.553 -9.361 1.00 54.12 112 ARG A O 1
ATOM 872 N N . LEU A 1 113 ? -16.592 1.442 -9.706 1.00 56.62 113 LEU A N 1
ATOM 873 C CA . LEU A 1 113 ? -16.180 0.138 -9.188 1.00 56.62 113 LEU A CA 1
ATOM 874 C C . LEU A 1 113 ? -15.604 -0.765 -10.287 1.00 56.62 113 LEU A C 1
ATOM 876 O O . LEU A 1 113 ? -14.976 -1.768 -9.950 1.00 56.62 113 LEU A O 1
ATOM 880 N N . LYS A 1 114 ? -15.779 -0.432 -11.578 1.00 57.88 114 LYS A N 1
ATOM 881 C CA . LYS A 1 114 ? -15.160 -1.195 -12.669 1.00 57.88 114 LYS A CA 1
ATOM 882 C C . LYS A 1 114 ? -13.647 -1.185 -12.496 1.00 57.88 114 LYS A C 1
ATOM 884 O O . LYS A 1 114 ? -13.054 -0.142 -12.220 1.00 57.88 114 LYS A O 1
ATOM 889 N N . THR A 1 115 ? -13.045 -2.358 -12.649 1.00 55.88 115 THR A N 1
ATOM 890 C CA . THR A 1 115 ? -11.598 -2.535 -12.645 1.00 55.88 115 THR A CA 1
ATOM 891 C C . THR A 1 115 ? -10.979 -1.572 -13.663 1.00 55.88 115 THR A C 1
ATOM 893 O O . THR A 1 115 ? -11.345 -1.643 -14.841 1.00 55.88 115 THR A O 1
ATOM 896 N N . PRO A 1 116 ? -10.104 -0.638 -13.241 1.00 56.84 116 PRO A N 1
ATOM 897 C CA . PRO A 1 116 ? -9.387 0.214 -14.175 1.00 56.84 116 PRO A CA 1
ATOM 898 C C . PRO A 1 116 ? -8.726 -0.646 -15.255 1.00 56.84 116 PRO A C 1
ATOM 900 O O . PRO A 1 116 ? -8.095 -1.655 -14.941 1.00 56.84 116 PRO A O 1
ATOM 903 N N . HIS A 1 117 ? -8.880 -0.264 -16.524 1.00 53.69 117 HIS A N 1
ATOM 904 C CA . HIS A 1 117 ? -8.204 -0.965 -17.610 1.00 53.69 117 HIS A CA 1
ATOM 905 C C . HIS A 1 117 ? -6.692 -0.889 -17.390 1.00 53.69 117 HIS A C 1
ATOM 907 O O . HIS A 1 117 ? -6.114 0.196 -17.373 1.00 53.69 117 HIS A O 1
ATOM 913 N N . VAL A 1 118 ? -6.064 -2.053 -17.228 1.00 53.72 118 VAL A N 1
ATOM 914 C CA . VAL A 1 118 ? -4.615 -2.167 -17.023 1.00 53.72 118 VAL A CA 1
ATOM 915 C C . VAL A 1 118 ? -3.840 -1.721 -18.284 1.00 53.72 118 VAL A C 1
ATOM 917 O O . VAL A 1 118 ? -2.748 -1.176 -18.173 1.00 53.72 118 VAL A O 1
ATOM 920 N N . HIS A 1 119 ? -4.473 -1.811 -19.464 1.00 43.34 119 HIS A N 1
ATOM 921 C CA . HIS A 1 119 ? -3.872 -1.659 -20.802 1.00 43.34 119 HIS A CA 1
ATOM 922 C C . HIS A 1 119 ? -3.765 -0.231 -21.384 1.00 43.34 119 HIS A C 1
ATOM 924 O O . HIS A 1 119 ? -3.591 -0.082 -22.597 1.00 43.34 119 HIS A O 1
ATOM 930 N N . SER A 1 120 ? -3.899 0.853 -20.612 1.00 43.28 120 SER A N 1
ATOM 931 C CA . SER A 1 120 ? -3.732 2.183 -21.225 1.00 43.28 120 SER A CA 1
ATOM 932 C C . SER A 1 120 ? -2.257 2.577 -21.334 1.00 43.28 120 SER A C 1
ATOM 934 O O . SER A 1 120 ? -1.676 3.231 -20.469 1.00 43.28 120 SER A O 1
ATOM 936 N N . TRP A 1 121 ? -1.635 2.166 -22.440 1.00 37.09 121 TRP A N 1
ATOM 937 C CA . TRP A 1 121 ? -0.278 2.559 -22.833 1.00 37.09 121 TRP A CA 1
ATOM 938 C C . TRP A 1 121 ? -0.154 4.067 -23.118 1.00 37.09 121 TRP A C 1
ATOM 940 O O . TRP A 1 121 ? 0.930 4.633 -22.990 1.00 37.09 121 TRP A O 1
ATOM 950 N N . LYS A 1 122 ? -1.265 4.725 -23.483 1.00 37.56 122 LYS A N 1
ATOM 951 C CA . LYS A 1 122 ? -1.324 6.164 -23.793 1.00 37.56 122 LYS A CA 1
ATOM 952 C C . LYS A 1 122 ? -1.750 7.034 -22.624 1.00 37.56 122 LYS A C 1
ATOM 954 O O . LYS A 1 122 ? -1.368 8.199 -22.595 1.00 37.56 122 LYS A O 1
ATOM 959 N N . ASP A 1 123 ? -2.411 6.454 -21.635 1.00 38.94 123 ASP A N 1
ATOM 960 C CA . ASP A 1 123 ? -2.577 7.115 -20.361 1.00 38.94 123 ASP A CA 1
ATOM 961 C C . ASP A 1 123 ? -1.376 6.700 -19.501 1.00 38.94 123 ASP A C 1
ATOM 963 O O . ASP A 1 123 ? -1.420 5.826 -18.628 1.00 38.94 123 ASP A O 1
ATOM 967 N N . SER A 1 124 ? -0.277 7.451 -19.653 1.00 37.34 124 SER A N 1
ATOM 968 C CA . SER A 1 124 ? 0.287 7.987 -18.412 1.00 37.34 124 SER A CA 1
ATOM 969 C C . SER A 1 124 ? -0.923 8.413 -17.593 1.00 37.34 124 SER A C 1
ATOM 971 O O . SER A 1 124 ? -1.784 9.081 -18.165 1.00 37.34 124 SER A O 1
ATOM 973 N N . PRO A 1 125 ? -1.087 7.971 -16.342 1.00 42.81 125 PRO A N 1
ATOM 974 C CA . PRO A 1 125 ? -2.124 8.534 -15.514 1.00 42.81 125 PRO A CA 1
ATOM 975 C C . PRO A 1 125 ? -1.719 9.996 -15.346 1.00 42.81 125 PRO A C 1
ATOM 977 O O . PRO A 1 125 ? -1.030 10.350 -14.397 1.00 42.81 125 PRO A O 1
ATOM 980 N N . GLU A 1 126 ? -2.075 10.830 -16.327 1.00 41.44 126 GLU A N 1
ATOM 981 C CA . GLU A 1 126 ? -2.340 12.230 -16.152 1.00 41.44 126 GLU A CA 1
ATOM 982 C C . GLU A 1 126 ? -3.157 12.268 -14.880 1.00 41.44 126 GLU A C 1
ATOM 984 O O . GLU A 1 126 ? -4.071 11.465 -14.661 1.00 41.44 126 GLU A O 1
ATOM 989 N N . TRP A 1 127 ? -2.725 13.128 -13.978 1.00 48.38 127 TRP A N 1
ATOM 990 C CA . TRP A 1 127 ? -3.110 13.156 -12.580 1.00 48.38 127 TRP A CA 1
ATOM 991 C C . TRP A 1 127 ? -4.609 13.492 -12.372 1.00 48.38 127 TRP A C 1
ATOM 993 O O . TRP A 1 127 ? -5.042 13.837 -11.277 1.00 48.38 127 TRP A O 1
ATOM 1003 N N . SER A 1 128 ? -5.438 13.368 -13.409 1.00 49.28 128 SER A N 1
ATOM 1004 C CA . SER A 1 128 ? -6.892 13.327 -13.383 1.00 49.28 128 SER A CA 1
ATOM 1005 C C . SER A 1 128 ? -7.384 11.946 -12.940 1.00 49.28 128 SER A C 1
ATOM 1007 O O . SER A 1 128 ? -7.514 11.013 -13.730 1.00 49.28 128 SER A O 1
ATOM 1009 N N . GLY A 1 129 ? -7.692 11.803 -11.652 1.00 60.31 129 GLY A N 1
ATOM 1010 C CA . GLY A 1 129 ? -8.345 10.588 -11.157 1.00 60.31 129 GLY A CA 1
ATOM 1011 C C . GLY A 1 129 ? -8.121 10.251 -9.691 1.00 60.31 129 GLY A C 1
ATOM 1012 O O . GLY A 1 129 ? -8.525 9.175 -9.278 1.00 60.31 129 GLY A O 1
ATOM 1013 N N . GLY A 1 130 ? -7.492 11.117 -8.892 1.00 75.00 130 GLY A N 1
ATOM 1014 C CA . GLY A 1 130 ? -7.328 10.885 -7.449 1.00 75.00 130 GLY A CA 1
ATOM 1015 C C . GLY A 1 130 ? -6.298 9.811 -7.078 1.00 75.00 130 GLY A C 1
ATOM 1016 O O . GLY A 1 130 ? -6.244 9.414 -5.917 1.00 75.00 130 GLY A O 1
ATOM 1017 N N . TRP A 1 131 ? -5.490 9.353 -8.039 1.00 85.25 131 TRP A N 1
ATOM 1018 C CA . TRP A 1 131 ? -4.303 8.547 -7.764 1.00 85.25 131 TRP A CA 1
ATOM 1019 C C . TRP A 1 131 ? -3.230 9.414 -7.111 1.00 85.25 131 TRP A C 1
ATOM 1021 O O . TRP A 1 131 ? -2.928 10.506 -7.591 1.00 85.25 131 TRP A O 1
ATOM 1031 N N . ARG A 1 132 ? -2.644 8.907 -6.034 1.00 89.06 132 ARG A N 1
ATOM 1032 C CA . ARG A 1 132 ? -1.522 9.507 -5.316 1.00 89.06 132 ARG A CA 1
ATOM 1033 C C . ARG A 1 132 ? -0.320 8.576 -5.423 1.00 89.06 132 ARG A C 1
ATOM 1035 O O . ARG A 1 132 ? -0.478 7.356 -5.466 1.00 89.06 132 ARG A O 1
ATOM 1042 N N . SER A 1 133 ? 0.876 9.145 -5.507 1.00 88.00 133 SER A N 1
ATOM 1043 C CA . SER A 1 1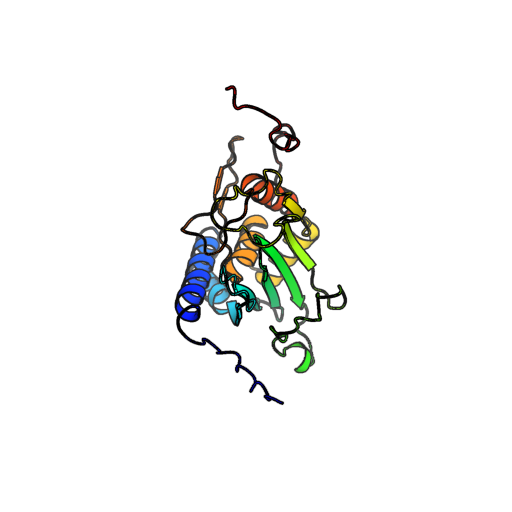33 ? 2.114 8.362 -5.526 1.00 88.00 133 SER A CA 1
ATOM 1044 C C . SER A 1 133 ? 2.457 7.912 -4.107 1.00 88.00 133 SER A C 1
ATOM 1046 O O . SER A 1 133 ? 2.375 8.714 -3.178 1.00 88.00 133 SER A O 1
ATOM 1048 N N . VAL A 1 134 ? 2.845 6.647 -3.939 1.00 88.88 134 VAL A N 1
ATOM 1049 C CA . VAL A 1 134 ? 3.610 6.223 -2.761 1.00 88.88 134 VAL A CA 1
ATOM 1050 C C . VAL A 1 134 ? 5.065 6.613 -3.004 1.00 88.88 134 VAL A C 1
ATOM 1052 O O . VAL A 1 134 ? 5.599 7.479 -2.313 1.00 88.88 134 VAL A O 1
ATOM 1055 N N . PHE A 1 135 ? 5.657 6.056 -4.062 1.00 86.19 135 PHE A N 1
ATOM 1056 C CA . PHE A 1 135 ? 6.979 6.417 -4.556 1.00 86.19 135 PHE A CA 1
ATOM 1057 C C . PHE A 1 135 ? 7.145 6.081 -6.038 1.00 86.19 135 PHE A C 1
ATOM 1059 O O . PHE A 1 135 ? 6.385 5.304 -6.626 1.00 86.19 135 PHE A O 1
ATOM 1066 N N . HIS A 1 136 ? 8.173 6.677 -6.629 1.00 84.62 136 HIS A N 1
ATOM 1067 C CA . HIS A 1 136 ? 8.569 6.490 -8.011 1.00 84.62 136 HIS A CA 1
ATOM 1068 C C . HIS A 1 136 ? 10.090 6.387 -8.119 1.00 84.62 136 HIS A C 1
ATOM 1070 O O . HIS A 1 136 ? 10.820 7.116 -7.451 1.00 84.62 136 HIS A O 1
ATOM 1076 N N . VAL A 1 137 ? 10.553 5.497 -8.985 1.00 78.44 137 VAL A N 1
ATOM 1077 C CA . VAL A 1 137 ? 11.946 5.357 -9.394 1.00 78.44 137 VAL A CA 1
ATOM 1078 C C . VAL A 1 137 ? 11.979 5.488 -10.909 1.00 78.44 137 VAL A C 1
ATOM 1080 O O . VAL A 1 137 ? 11.341 4.708 -11.614 1.00 78.44 137 VAL A O 1
ATOM 1083 N N . GLU A 1 138 ? 12.711 6.486 -11.390 1.00 75.19 138 GLU A N 1
ATOM 1084 C CA . GLU A 1 138 ? 13.004 6.709 -12.798 1.00 75.19 138 GLU A CA 1
ATOM 1085 C C . GLU A 1 138 ? 14.475 6.414 -13.069 1.00 75.19 138 GLU A C 1
ATOM 1087 O O . GLU A 1 138 ? 15.363 6.922 -12.386 1.00 75.19 138 GLU A O 1
ATOM 1092 N N . VAL A 1 139 ? 14.748 5.631 -14.100 1.00 68.31 139 VAL A N 1
ATOM 1093 C CA . VAL A 1 139 ? 16.095 5.338 -14.572 1.00 68.31 139 VAL A CA 1
ATOM 1094 C C . VAL A 1 139 ? 16.300 6.079 -15.884 1.00 68.31 139 VAL A C 1
ATOM 1096 O O . VAL A 1 139 ? 15.916 5.625 -16.967 1.00 68.31 139 VAL A O 1
ATOM 1099 N N . THR A 1 140 ? 16.916 7.255 -15.794 1.00 59.72 140 THR A N 1
ATOM 1100 C CA . THR A 1 140 ? 17.236 8.105 -16.944 1.00 59.72 140 THR A CA 1
ATOM 1101 C C . THR A 1 140 ? 18.669 7.869 -17.412 1.00 59.72 140 THR A C 1
ATOM 1103 O O . THR A 1 140 ? 19.499 8.754 -17.293 1.00 59.72 140 THR A O 1
ATOM 1106 N N . GLU A 1 141 ? 18.965 6.667 -17.914 1.00 53.00 141 GLU A N 1
ATOM 1107 C CA . GLU A 1 141 ? 19.895 6.392 -19.030 1.00 53.00 141 GLU A CA 1
ATOM 1108 C C . GLU A 1 141 ? 20.158 4.883 -19.160 1.00 53.00 141 GLU A C 1
ATOM 1110 O O . GLU A 1 141 ? 20.959 4.300 -18.442 1.00 53.00 141 GLU A O 1
ATOM 1115 N N . ILE A 1 142 ? 19.553 4.253 -20.170 1.00 51.16 142 ILE A N 1
ATOM 1116 C CA . ILE A 1 142 ? 20.168 3.109 -20.855 1.00 51.16 142 ILE A CA 1
ATOM 1117 C C . ILE A 1 142 ? 20.080 3.435 -22.344 1.00 51.16 142 ILE A C 1
ATOM 1119 O O . ILE A 1 142 ? 19.034 3.263 -22.979 1.00 51.16 142 ILE A O 1
ATOM 1123 N N . ARG A 1 143 ? 21.147 4.005 -22.918 1.00 42.34 143 ARG A N 1
ATOM 1124 C CA . ARG A 1 143 ? 21.202 4.188 -24.374 1.00 42.34 143 ARG A CA 1
ATOM 1125 C C . ARG A 1 143 ? 21.232 2.812 -25.056 1.00 42.34 143 ARG A C 1
ATOM 1127 O O . ARG A 1 143 ? 21.940 1.900 -24.649 1.00 42.34 143 ARG A O 1
ATOM 1134 N N . ARG A 1 144 ? 20.393 2.702 -26.091 1.00 42.69 144 ARG A N 1
ATOM 1135 C CA . ARG A 1 144 ? 20.053 1.526 -26.910 1.00 42.69 144 ARG A CA 1
ATOM 1136 C C . ARG A 1 144 ? 21.247 0.670 -27.369 1.00 42.69 144 ARG A C 1
ATOM 1138 O O . ARG A 1 144 ? 22.241 1.207 -27.840 1.00 42.69 144 ARG A O 1
ATOM 1145 N N . LYS A 1 145 ? 20.995 -0.648 -27.425 1.00 42.72 145 LYS A N 1
ATOM 1146 C CA . LYS A 1 145 ? 21.666 -1.691 -28.234 1.00 42.72 145 LYS A CA 1
ATOM 1147 C C . LYS A 1 145 ? 23.196 -1.717 -28.136 1.00 42.72 145 LYS A C 1
ATOM 1149 O O . LYS A 1 145 ? 23.890 -1.201 -29.011 1.00 42.72 145 LYS A O 1
ATOM 1154 N N . TYR A 1 146 ? 23.722 -2.450 -27.159 1.00 46.09 146 TYR A N 1
ATOM 1155 C CA . TYR A 1 146 ? 25.116 -2.886 -27.219 1.00 46.09 146 TYR A CA 1
ATOM 1156 C C . TYR A 1 146 ? 25.285 -3.875 -28.373 1.00 46.09 146 TYR A C 1
ATOM 1158 O O . TYR A 1 146 ? 24.609 -4.902 -28.438 1.00 46.09 146 TYR A O 1
ATOM 1166 N N . ARG A 1 147 ? 26.204 -3.576 -29.294 1.00 49.25 147 ARG A N 1
ATOM 1167 C CA . ARG A 1 147 ? 26.814 -4.630 -30.111 1.00 49.25 147 ARG A CA 1
ATOM 1168 C C . ARG A 1 147 ? 27.679 -5.491 -29.192 1.00 49.25 147 ARG A C 1
ATOM 1170 O O . ARG A 1 147 ? 28.296 -4.961 -28.267 1.00 49.25 147 ARG A O 1
ATOM 1177 N N . HIS A 1 148 ? 27.729 -6.795 -29.468 1.00 39.50 148 HIS A N 1
ATOM 1178 C CA . HIS A 1 148 ? 28.613 -7.746 -28.787 1.00 39.50 148 HIS A CA 1
ATOM 1179 C C . HIS A 1 148 ? 29.995 -7.118 -28.523 1.00 39.50 148 HIS A C 1
ATOM 1181 O O . HIS A 1 148 ? 30.676 -6.715 -29.465 1.00 39.50 148 HIS A O 1
ATOM 1187 N N . GLY A 1 149 ? 30.380 -7.014 -27.246 1.00 51.72 149 GLY A N 1
ATOM 1188 C CA . GLY A 1 149 ? 31.697 -6.529 -26.817 1.00 51.72 149 GLY A CA 1
ATOM 1189 C C . GLY A 1 149 ? 31.771 -5.094 -26.280 1.00 51.72 149 GLY A C 1
ATOM 1190 O O . GLY A 1 149 ? 32.849 -4.692 -25.850 1.00 51.72 149 GLY A O 1
ATOM 1191 N N . GLN A 1 150 ? 30.681 -4.316 -26.254 1.00 48.97 150 GLN A N 1
ATOM 1192 C CA . GLN A 1 150 ? 30.687 -3.000 -25.596 1.00 48.97 150 GLN A CA 1
ATOM 1193 C C . GLN A 1 150 ? 30.266 -3.079 -24.123 1.00 48.97 150 GLN A C 1
ATOM 1195 O O . GLN A 1 150 ? 29.273 -3.719 -23.785 1.00 48.97 150 GLN A O 1
ATOM 1200 N N . ARG A 1 151 ? 31.038 -2.413 -23.253 1.00 49.81 151 ARG A N 1
ATOM 1201 C CA . ARG A 1 151 ? 30.712 -2.233 -21.830 1.00 49.81 151 ARG A CA 1
ATOM 1202 C C . ARG A 1 151 ? 29.494 -1.301 -21.683 1.00 49.81 151 ARG A C 1
ATOM 1204 O O . ARG A 1 151 ? 29.390 -0.355 -22.470 1.00 49.81 151 ARG A O 1
ATOM 1211 N N . PRO A 1 152 ? 28.612 -1.522 -20.690 1.00 49.47 152 PRO A N 1
ATOM 1212 C CA . PRO A 1 152 ? 27.574 -0.552 -20.348 1.00 49.47 152 PRO A CA 1
ATOM 1213 C C . PRO A 1 152 ? 28.203 0.825 -20.038 1.00 49.47 152 PRO A C 1
ATOM 1215 O O . PRO A 1 152 ? 29.315 0.865 -19.500 1.00 49.47 152 PRO A O 1
ATOM 1218 N N . PRO A 1 153 ? 27.556 1.956 -20.389 1.00 50.28 153 PRO A N 1
ATOM 1219 C CA . PRO A 1 153 ? 28.006 3.279 -20.008 1.00 50.28 153 PRO A CA 1
ATOM 1220 C C . PRO A 1 153 ? 27.980 3.386 -18.486 1.00 50.28 153 PRO A C 1
ATOM 1222 O O . PRO A 1 153 ? 27.111 2.832 -17.818 1.00 50.28 153 PRO A O 1
ATOM 1225 N N . LYS A 1 154 ? 28.965 4.111 -17.961 1.00 52.19 154 LYS A N 1
ATOM 1226 C CA . LYS A 1 154 ? 29.225 4.258 -16.527 1.00 52.19 154 LYS A CA 1
ATOM 1227 C C . LYS A 1 154 ? 28.171 5.087 -15.776 1.00 52.19 154 LYS A C 1
ATOM 1229 O O . LYS A 1 154 ? 28.192 5.096 -14.556 1.00 52.19 154 LYS A O 1
ATOM 1234 N N . ASN A 1 155 ? 27.242 5.735 -16.481 1.00 49.72 155 ASN A N 1
ATOM 1235 C CA . ASN A 1 155 ? 26.370 6.754 -15.903 1.00 49.72 155 ASN A CA 1
ATOM 1236 C C . ASN A 1 155 ? 24.905 6.329 -16.062 1.00 49.72 155 ASN A C 1
ATOM 1238 O O . ASN A 1 155 ? 24.225 6.737 -16.998 1.00 49.72 155 ASN A O 1
ATOM 1242 N N . VAL A 1 156 ? 24.424 5.455 -15.179 1.00 56.38 156 VAL A N 1
ATOM 1243 C CA . VAL A 1 156 ? 22.981 5.224 -15.024 1.00 56.38 156 VAL A CA 1
ATOM 1244 C C . VAL A 1 156 ? 22.497 6.195 -13.956 1.00 56.38 156 VAL A C 1
ATOM 1246 O O . VAL A 1 156 ? 22.788 6.014 -12.777 1.00 56.38 156 VAL A O 1
ATOM 1249 N N . HIS A 1 157 ? 21.780 7.244 -14.356 1.00 58.94 157 HIS A N 1
ATOM 1250 C CA . HIS A 1 157 ? 21.203 8.183 -13.398 1.00 58.94 157 HIS A CA 1
ATOM 1251 C C . HIS A 1 157 ? 19.861 7.662 -12.882 1.00 58.94 157 HIS A C 1
ATOM 1253 O O . HIS A 1 157 ? 18.876 7.604 -13.625 1.00 58.94 157 HIS A O 1
ATOM 1259 N N . TRP A 1 158 ? 19.830 7.319 -11.597 1.00 66.00 158 TRP A N 1
ATOM 1260 C CA . TRP A 1 158 ? 18.617 6.986 -10.861 1.00 66.00 158 TRP A CA 1
ATOM 1261 C C . TRP A 1 158 ? 18.010 8.268 -10.291 1.00 66.00 158 TRP A C 1
ATOM 1263 O O . TRP A 1 158 ? 18.669 9.015 -9.571 1.00 66.00 158 TRP A O 1
ATOM 1273 N N . ARG A 1 159 ? 16.747 8.537 -10.610 1.00 72.00 159 ARG A N 1
ATOM 1274 C CA . ARG A 1 159 ? 15.943 9.582 -9.976 1.00 72.00 159 ARG A CA 1
ATOM 1275 C C . ARG A 1 159 ? 14.836 8.917 -9.185 1.00 72.00 159 ARG A C 1
ATOM 1277 O O . ARG A 1 159 ? 13.882 8.399 -9.756 1.00 72.00 159 ARG A O 1
ATOM 1284 N N . SER A 1 160 ? 14.947 8.941 -7.868 1.00 75.06 160 SER A N 1
ATOM 1285 C CA . SER A 1 160 ? 13.897 8.470 -6.975 1.00 75.06 160 SER A CA 1
ATOM 1286 C C . SER A 1 160 ? 13.106 9.655 -6.420 1.00 75.06 160 SER A C 1
ATOM 1288 O O . SER A 1 160 ? 13.641 10.736 -6.168 1.00 75.06 160 SER A O 1
ATOM 1290 N N . SER A 1 161 ? 11.795 9.485 -6.266 1.00 79.94 161 SER A N 1
ATOM 1291 C CA . SER A 1 161 ? 10.933 10.472 -5.624 1.00 79.94 161 SER A CA 1
ATOM 1292 C C . SER A 1 161 ? 9.887 9.803 -4.747 1.00 79.94 161 SER A C 1
ATOM 1294 O O . SER A 1 161 ? 9.318 8.759 -5.073 1.00 79.94 161 SER A O 1
ATOM 1296 N N . TRP A 1 162 ? 9.643 10.418 -3.597 1.00 84.94 162 TRP A N 1
ATOM 1297 C CA . TRP A 1 162 ? 8.671 9.960 -2.620 1.00 84.94 162 TRP A CA 1
ATOM 1298 C C . TRP A 1 162 ? 7.440 10.867 -2.661 1.00 84.94 162 TRP A C 1
ATOM 1300 O O . TRP A 1 162 ? 7.569 12.091 -2.702 1.00 84.94 162 TRP A O 1
ATOM 1310 N N . GLY A 1 163 ? 6.248 10.270 -2.709 1.00 84.62 163 GLY A N 1
ATOM 1311 C CA . GLY A 1 163 ? 4.989 10.997 -2.896 1.00 84.62 163 GLY A CA 1
ATOM 1312 C C . GLY A 1 163 ? 4.088 11.051 -1.664 1.00 84.62 163 GLY A C 1
ATOM 1313 O O . GLY A 1 163 ? 3.263 11.956 -1.565 1.00 84.62 163 GLY A O 1
ATOM 1314 N N . MET A 1 164 ? 4.233 10.106 -0.733 1.00 90.88 164 MET A N 1
ATOM 1315 C CA . MET A 1 164 ? 3.343 9.970 0.423 1.00 90.88 164 MET A CA 1
ATOM 1316 C C . MET A 1 164 ? 3.810 10.827 1.605 1.00 90.88 164 MET A C 1
ATOM 1318 O O . MET A 1 164 ? 4.961 10.782 2.011 1.00 90.88 164 MET A O 1
ATOM 1322 N N . ASN A 1 165 ? 2.926 11.593 2.228 1.00 90.31 165 ASN A N 1
ATOM 1323 C CA . ASN A 1 165 ? 3.261 12.312 3.465 1.00 90.31 165 ASN A CA 1
ATOM 1324 C C . ASN A 1 165 ? 2.617 11.653 4.699 1.00 90.31 165 ASN A C 1
ATOM 1326 O O . ASN A 1 165 ? 1.895 10.664 4.596 1.00 90.31 165 ASN A O 1
ATOM 1330 N N . GLU A 1 166 ? 2.852 12.228 5.879 1.00 92.44 166 GLU A N 1
ATOM 1331 C CA . GLU A 1 166 ? 2.280 11.735 7.139 1.00 92.44 166 GLU A CA 1
ATOM 1332 C C . GLU A 1 166 ? 0.756 11.784 7.199 1.00 92.44 166 GLU A C 1
ATOM 1334 O O . GLU A 1 166 ? 0.119 10.885 7.751 1.00 92.44 166 GLU A O 1
ATOM 1339 N N . THR A 1 167 ? 0.153 12.7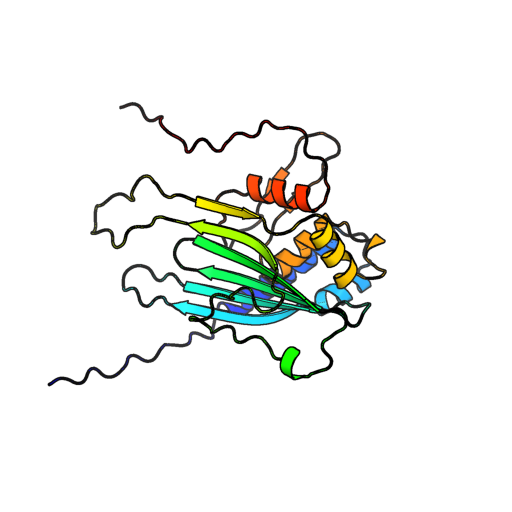99 6.585 1.00 93.69 167 THR A N 1
ATOM 1340 C CA . THR A 1 167 ? -1.308 12.898 6.516 1.00 93.69 167 THR A CA 1
ATOM 1341 C C . THR A 1 167 ? -1.878 11.770 5.661 1.00 93.69 167 THR A C 1
ATOM 1343 O O . THR A 1 167 ? -2.849 11.128 6.055 1.00 93.69 167 THR A O 1
ATOM 1346 N N . ASP A 1 168 ? -1.239 11.482 4.529 1.00 93.69 168 ASP A N 1
ATOM 1347 C CA . ASP A 1 168 ? -1.607 10.377 3.650 1.00 93.69 168 ASP A CA 1
ATOM 1348 C C . ASP A 1 168 ? -1.462 9.017 4.345 1.00 93.69 168 ASP A C 1
ATOM 1350 O O . ASP A 1 168 ? -2.381 8.201 4.287 1.00 93.69 168 ASP A O 1
ATOM 1354 N N . ALA A 1 169 ? -0.348 8.776 5.042 1.00 94.25 169 ALA A N 1
ATOM 1355 C CA . ALA A 1 169 ? -0.099 7.515 5.740 1.00 94.25 169 ALA A CA 1
ATOM 1356 C C . ALA A 1 169 ? -1.134 7.255 6.852 1.00 94.25 169 ALA A C 1
ATOM 1358 O O . ALA A 1 169 ? -1.678 6.152 6.962 1.00 94.25 169 ALA A O 1
ATOM 1359 N N . LYS A 1 170 ? -1.483 8.290 7.631 1.00 95.62 170 LYS A N 1
ATOM 1360 C CA . LYS A 1 170 ? -2.588 8.226 8.605 1.00 95.62 170 LYS A CA 1
ATOM 1361 C C . LYS A 1 170 ? -3.917 7.931 7.917 1.00 95.62 170 LYS A C 1
ATOM 1363 O O . LYS A 1 170 ? -4.649 7.048 8.356 1.00 95.62 170 LYS A O 1
ATOM 1368 N N . GLN A 1 171 ? -4.199 8.610 6.804 1.00 94.75 171 GLN A N 1
ATOM 1369 C CA . GLN A 1 171 ? -5.429 8.397 6.044 1.00 94.75 171 GLN A CA 1
ATOM 1370 C C . GLN A 1 171 ? -5.541 6.955 5.524 1.00 94.75 171 GLN A C 1
ATOM 1372 O O . GLN A 1 171 ? -6.623 6.373 5.583 1.00 94.75 171 GLN A O 1
ATOM 1377 N N . VAL A 1 172 ? -4.442 6.361 5.049 1.00 95.50 172 VAL A N 1
ATOM 1378 C CA . VAL A 1 172 ? -4.387 4.954 4.622 1.00 95.50 172 VAL A CA 1
ATOM 1379 C C . VAL A 1 172 ? -4.748 4.024 5.779 1.00 95.50 172 VAL A C 1
ATOM 1381 O O . VAL A 1 172 ? -5.638 3.186 5.622 1.00 95.50 172 VAL A O 1
ATOM 1384 N N . ARG A 1 173 ? -4.120 4.198 6.950 1.00 96.31 173 ARG A N 1
ATOM 1385 C CA . ARG A 1 173 ? -4.420 3.393 8.143 1.00 96.31 173 ARG A CA 1
ATOM 1386 C C . ARG A 1 173 ? -5.893 3.501 8.536 1.00 96.31 173 ARG A C 1
ATOM 1388 O O . ARG A 1 173 ? -6.565 2.488 8.713 1.00 96.31 173 ARG A O 1
ATOM 1395 N N . ASP A 1 174 ? -6.402 4.722 8.639 1.00 95.38 174 ASP A N 1
ATOM 1396 C CA . ASP A 1 174 ? -7.755 4.980 9.131 1.00 95.38 174 ASP A CA 1
ATOM 1397 C C . ASP A 1 174 ? -8.836 4.482 8.152 1.00 95.38 174 ASP A C 1
ATOM 1399 O O . ASP A 1 174 ? -9.938 4.110 8.568 1.00 95.38 174 ASP A O 1
ATOM 1403 N N . VAL A 1 175 ? -8.533 4.463 6.849 1.00 94.75 175 VAL A N 1
ATOM 1404 C CA . VAL A 1 175 ? -9.413 3.907 5.812 1.00 94.75 175 VAL A CA 1
ATOM 1405 C C . VAL A 1 175 ? -9.391 2.385 5.824 1.00 94.75 175 VAL A C 1
ATOM 1407 O O . VAL A 1 175 ? -10.461 1.786 5.823 1.00 94.75 175 VAL A O 1
ATOM 1410 N N . LEU A 1 176 ? -8.210 1.760 5.827 1.00 94.06 176 LEU A N 1
ATOM 1411 C CA . LEU A 1 176 ? -8.093 0.302 5.749 1.00 94.06 176 LEU A CA 1
ATOM 1412 C C . LEU A 1 176 ? -8.607 -0.366 7.021 1.00 94.06 176 LEU A C 1
ATOM 1414 O O . LEU A 1 176 ? -9.422 -1.282 6.950 1.00 94.06 176 LEU A O 1
ATOM 1418 N N . PHE A 1 177 ? -8.189 0.127 8.183 1.00 95.25 177 PHE A N 1
ATOM 1419 C CA . PHE A 1 177 ? -8.422 -0.554 9.454 1.00 95.25 177 PHE A CA 1
ATOM 1420 C C . PHE A 1 177 ? -9.598 0.035 10.243 1.00 95.25 177 PHE A C 1
ATOM 1422 O O . PHE A 1 177 ? -10.210 -0.668 11.050 1.00 95.25 177 PHE A O 1
ATOM 1429 N N . GLY A 1 178 ? -9.988 1.290 9.990 1.00 91.50 178 GLY A N 1
ATOM 1430 C CA . GLY A 1 178 ? -11.116 1.916 10.681 1.00 91.50 178 GLY A CA 1
ATOM 1431 C C . GLY A 1 178 ? -10.936 1.864 12.207 1.00 91.50 178 GLY A C 1
ATOM 1432 O O . GLY A 1 178 ? -9.869 2.239 12.691 1.00 91.50 178 GLY A O 1
ATOM 1433 N N . PRO A 1 179 ? -11.925 1.375 12.979 1.00 93.38 179 PRO A N 1
ATOM 1434 C CA . PRO A 1 179 ? -11.792 1.182 14.427 1.00 93.38 179 PRO A CA 1
ATOM 1435 C C . PRO A 1 179 ? -10.658 0.234 14.851 1.00 93.38 179 PRO A C 1
ATOM 1437 O O . PRO A 1 179 ? -10.216 0.295 15.991 1.00 93.38 179 PRO A O 1
ATOM 1440 N N . LEU A 1 180 ? -10.170 -0.635 13.958 1.00 93.88 180 LEU A N 1
ATOM 1441 C CA . LEU A 1 180 ? -9.021 -1.505 14.235 1.00 93.88 180 LEU A CA 1
ATOM 1442 C C . LEU A 1 180 ? -7.681 -0.761 14.134 1.00 93.88 180 LEU A C 1
ATOM 1444 O O . LEU A 1 180 ? -6.647 -1.327 14.479 1.00 93.88 180 LEU A O 1
ATOM 1448 N N . GLY A 1 181 ? -7.680 0.496 13.673 1.00 90.69 181 GLY A N 1
ATOM 1449 C CA . GLY A 1 181 ? -6.472 1.295 13.465 1.00 90.69 181 GLY A CA 1
ATOM 1450 C C . GLY A 1 181 ? -5.628 1.500 14.724 1.00 90.69 181 GLY A C 1
ATOM 1451 O O . GLY A 1 181 ? -4.423 1.680 14.606 1.00 90.69 181 GLY A O 1
ATOM 1452 N N . ASP A 1 182 ? -6.208 1.394 15.921 1.00 92.62 182 ASP A N 1
ATOM 1453 C CA . ASP A 1 182 ? -5.458 1.487 17.183 1.00 92.62 182 ASP A CA 1
ATOM 1454 C C . ASP A 1 182 ? -4.547 0.270 17.424 1.00 92.62 182 ASP A C 1
ATOM 1456 O O . ASP A 1 182 ? -3.566 0.357 18.160 1.00 92.62 182 ASP A O 1
ATOM 1460 N N . LYS A 1 183 ? -4.842 -0.865 16.775 1.00 95.31 183 LYS A N 1
ATOM 1461 C CA . LYS A 1 183 ? -4.041 -2.099 16.829 1.00 95.31 183 LYS A CA 1
ATOM 1462 C C . LYS A 1 183 ? -2.964 -2.157 15.744 1.00 95.31 183 LYS A C 1
ATOM 1464 O O . LYS A 1 183 ? -2.186 -3.110 15.706 1.00 95.31 183 LYS A O 1
ATOM 1469 N N . VAL A 1 184 ? -2.936 -1.180 14.838 1.00 95.31 184 VAL A N 1
ATOM 1470 C CA . VAL A 1 184 ? -2.077 -1.180 13.651 1.00 95.31 184 VAL A CA 1
ATOM 1471 C C . VAL A 1 184 ? -1.273 0.112 13.616 1.00 95.31 184 VAL A C 1
ATOM 1473 O O . VAL A 1 184 ? -1.824 1.210 13.556 1.00 95.31 184 VAL A O 1
ATOM 1476 N N . SER A 1 185 ? 0.055 0.007 13.640 1.00 94.06 185 SER A N 1
ATOM 1477 C CA . SER A 1 185 ? 0.899 1.197 13.524 1.00 94.06 185 SER A CA 1
ATOM 1478 C C . SER A 1 185 ? 0.745 1.842 12.137 1.00 94.06 185 SER A C 1
ATOM 1480 O O . SER A 1 185 ? 0.393 1.181 11.159 1.00 94.06 185 SER A O 1
ATOM 1482 N N . ILE A 1 186 ? 1.022 3.147 12.021 1.00 94.56 186 ILE A N 1
ATOM 1483 C CA . ILE A 1 186 ? 1.015 3.832 10.711 1.00 94.56 186 ILE A CA 1
ATOM 1484 C C . ILE A 1 186 ? 2.023 3.163 9.763 1.00 94.56 186 ILE A C 1
ATOM 1486 O O . ILE A 1 186 ? 1.725 2.968 8.586 1.00 94.56 186 ILE A O 1
ATOM 1490 N N . LEU A 1 187 ? 3.177 2.747 10.296 1.00 93.25 187 LEU A N 1
ATOM 1491 C CA . LEU A 1 187 ? 4.199 2.022 9.548 1.00 93.25 187 LEU A CA 1
ATOM 1492 C C . LEU A 1 187 ? 3.669 0.702 8.993 1.00 93.25 187 LEU A C 1
ATOM 1494 O O . LEU A 1 187 ? 3.784 0.465 7.793 1.00 93.25 187 LEU A O 1
ATOM 1498 N N . ASP A 1 188 ? 3.067 -0.139 9.833 1.00 94.00 188 ASP A N 1
ATOM 1499 C CA . ASP A 1 188 ? 2.563 -1.439 9.386 1.00 94.00 188 ASP A CA 1
ATOM 1500 C C . ASP A 1 188 ? 1.402 -1.275 8.394 1.00 94.00 188 ASP A C 1
ATOM 1502 O O . ASP A 1 188 ? 1.287 -2.073 7.472 1.00 94.00 188 ASP A O 1
ATOM 1506 N N . ALA A 1 189 ? 0.601 -0.205 8.490 1.00 96.00 189 ALA A N 1
ATOM 1507 C CA . ALA A 1 189 ? -0.415 0.111 7.485 1.00 96.00 189 ALA A CA 1
ATOM 1508 C C . ALA A 1 189 ? 0.184 0.496 6.117 1.00 96.00 189 ALA A C 1
ATOM 1510 O O . ALA A 1 189 ? -0.327 0.061 5.083 1.00 96.00 189 ALA A O 1
ATOM 1511 N N . VAL A 1 190 ? 1.268 1.282 6.090 1.00 94.81 190 VAL A N 1
ATOM 1512 C CA . VAL A 1 190 ? 1.982 1.624 4.844 1.00 94.81 190 VAL A CA 1
ATOM 1513 C C . VAL A 1 190 ? 2.669 0.392 4.257 1.00 94.81 190 VAL A C 1
ATOM 1515 O O . VAL A 1 190 ? 2.554 0.142 3.060 1.00 94.81 190 VAL A O 1
ATOM 1518 N N . LEU A 1 191 ? 3.339 -0.413 5.083 1.00 93.56 191 LEU A N 1
ATOM 1519 C CA . LEU A 1 191 ? 3.948 -1.667 4.639 1.00 93.56 191 LEU A CA 1
ATOM 1520 C C . LEU A 1 191 ? 2.883 -2.636 4.110 1.00 93.56 191 LEU A C 1
ATOM 1522 O O . LEU A 1 191 ? 3.061 -3.204 3.037 1.00 93.56 191 LEU A O 1
ATOM 1526 N N . PHE A 1 192 ? 1.739 -2.751 4.787 1.00 94.88 192 PHE A N 1
ATOM 1527 C CA . PHE A 1 192 ? 0.605 -3.542 4.317 1.00 94.88 192 PHE A CA 1
ATOM 1528 C C . PHE A 1 192 ? 0.120 -3.082 2.942 1.00 94.88 192 PHE A C 1
ATOM 1530 O O . PHE A 1 192 ? -0.031 -3.910 2.041 1.00 94.88 192 PHE A O 1
ATOM 1537 N N . LEU A 1 193 ? -0.018 -1.770 2.728 1.00 95.06 193 LEU A N 1
ATOM 1538 C CA . LEU A 1 193 ? -0.367 -1.210 1.422 1.00 95.06 193 LEU A CA 1
ATOM 1539 C C . LEU A 1 193 ? 0.592 -1.689 0.317 1.00 95.06 193 LEU A C 1
ATOM 1541 O O . LEU A 1 193 ? 0.134 -2.092 -0.750 1.00 95.06 193 LEU A O 1
ATOM 1545 N N . LEU A 1 194 ? 1.904 -1.696 0.575 1.00 92.31 194 LEU A N 1
ATOM 1546 C CA . LEU A 1 194 ? 2.916 -2.166 -0.379 1.00 92.31 194 LEU A CA 1
ATOM 1547 C C . LEU A 1 194 ? 2.803 -3.674 -0.656 1.00 92.31 194 LEU A C 1
ATOM 1549 O O . LEU A 1 194 ? 2.853 -4.100 -1.814 1.00 92.31 194 LEU A O 1
ATOM 1553 N N . THR A 1 195 ? 2.576 -4.482 0.383 1.00 91.44 195 THR A N 1
ATOM 1554 C CA . THR A 1 195 ? 2.452 -5.941 0.227 1.00 91.44 195 THR A CA 1
ATOM 1555 C C . THR A 1 195 ? 1.267 -6.350 -0.641 1.00 91.44 195 THR A C 1
ATOM 1557 O O . THR A 1 195 ? 1.331 -7.383 -1.306 1.00 91.44 195 THR A O 1
ATOM 1560 N N . THR A 1 196 ? 0.228 -5.509 -0.730 1.00 92.25 196 THR A N 1
ATOM 1561 C CA . THR A 1 196 ? -0.953 -5.801 -1.555 1.00 92.25 196 THR A CA 1
ATOM 1562 C C . THR A 1 196 ? -0.640 -5.902 -3.045 1.00 92.25 196 THR A C 1
ATOM 1564 O O . THR A 1 196 ? -1.398 -6.535 -3.763 1.00 92.25 196 THR A O 1
ATOM 1567 N N . VAL A 1 197 ? 0.462 -5.317 -3.523 1.00 89.12 197 VAL A N 1
ATOM 1568 C CA . VAL A 1 197 ? 0.944 -5.438 -4.914 1.00 89.12 197 VAL A CA 1
ATOM 1569 C C . VAL A 1 197 ? 2.178 -6.338 -5.028 1.00 89.12 197 VAL A C 1
ATOM 1571 O O . VAL A 1 197 ? 2.869 -6.325 -6.044 1.00 89.12 197 VAL A O 1
ATOM 1574 N N . GLY A 1 198 ? 2.467 -7.120 -3.985 1.00 84.94 198 GLY A N 1
ATOM 1575 C CA . GLY A 1 198 ? 3.607 -8.033 -3.930 1.00 84.94 198 GLY A CA 1
ATOM 1576 C C . GLY A 1 198 ? 4.938 -7.341 -3.628 1.00 84.94 198 GLY A C 1
ATOM 1577 O O . GLY A 1 198 ? 5.988 -7.954 -3.800 1.00 84.94 198 GLY A O 1
ATOM 1578 N N . PHE A 1 199 ? 4.922 -6.078 -3.186 1.00 84.88 199 PHE A N 1
ATOM 1579 C CA . PHE A 1 199 ? 6.132 -5.359 -2.792 1.00 84.88 199 PHE A CA 1
ATOM 1580 C C . PHE A 1 199 ? 6.394 -5.556 -1.295 1.00 84.88 199 PHE A C 1
ATOM 1582 O O . PHE A 1 199 ? 5.687 -5.001 -0.451 1.00 84.88 199 PHE A O 1
ATOM 1589 N N . ARG A 1 200 ? 7.400 -6.370 -0.953 1.00 83.00 200 ARG A N 1
ATOM 1590 C CA . ARG A 1 200 ? 7.753 -6.682 0.437 1.00 83.00 200 ARG A CA 1
ATOM 1591 C C . ARG A 1 200 ? 8.949 -5.860 0.889 1.00 83.00 200 ARG A C 1
ATOM 1593 O O . ARG A 1 200 ? 10.011 -5.916 0.284 1.00 83.00 200 ARG A O 1
ATOM 1600 N N . MET A 1 201 ? 8.789 -5.171 2.010 1.00 81.00 201 MET A N 1
ATOM 1601 C CA . MET A 1 201 ? 9.873 -4.461 2.671 1.00 81.00 201 MET A CA 1
ATOM 1602 C C . MET A 1 201 ? 9.762 -4.642 4.176 1.00 81.00 201 MET A C 1
ATOM 1604 O O . MET A 1 201 ? 8.670 -4.558 4.737 1.00 81.00 201 MET A O 1
ATOM 1608 N N . ASN A 1 202 ? 10.897 -4.858 4.830 1.00 78.81 202 ASN A N 1
ATOM 1609 C CA . ASN A 1 202 ? 10.974 -4.881 6.275 1.00 78.81 202 ASN A CA 1
ATOM 1610 C C . ASN A 1 202 ? 11.651 -3.621 6.781 1.00 78.81 202 ASN A C 1
ATOM 1612 O O . ASN A 1 202 ? 12.843 -3.412 6.588 1.00 78.81 202 ASN A O 1
ATOM 1616 N N . VAL A 1 203 ? 10.863 -2.814 7.486 1.00 81.75 203 VAL A N 1
ATOM 1617 C CA . VAL A 1 203 ? 11.335 -1.649 8.231 1.00 81.75 203 VAL A CA 1
ATOM 1618 C C . VAL A 1 203 ? 11.114 -1.932 9.714 1.00 81.75 203 VAL A C 1
ATOM 1620 O O . VAL A 1 203 ? 10.011 -2.314 10.131 1.00 81.75 203 VAL A O 1
ATOM 1623 N N . ARG A 1 204 ? 12.173 -1.797 10.517 1.00 73.81 204 ARG A N 1
ATOM 1624 C CA . ARG A 1 204 ? 12.118 -1.940 11.980 1.00 73.81 204 ARG A CA 1
ATOM 1625 C C . ARG A 1 204 ? 12.306 -0.592 12.667 1.00 73.81 204 ARG A C 1
ATOM 1627 O O . ARG A 1 204 ? 13.206 0.168 12.321 1.00 73.81 204 ARG A O 1
ATOM 1634 N N . THR A 1 205 ? 11.490 -0.342 13.684 1.00 70.56 205 THR A N 1
ATOM 1635 C CA . THR A 1 205 ? 11.705 0.708 14.684 1.00 70.56 205 THR A CA 1
ATOM 1636 C C . THR A 1 205 ? 12.442 0.073 15.861 1.00 70.56 205 THR A C 1
ATOM 1638 O O . THR A 1 205 ? 11.881 -0.786 16.536 1.00 70.56 205 THR A O 1
ATOM 1641 N N . GLY A 1 206 ? 13.722 0.394 16.054 1.00 58.03 206 GLY A N 1
ATOM 1642 C CA . GLY A 1 206 ? 14.492 -0.080 17.208 1.00 58.03 206 GLY A CA 1
ATOM 1643 C C . GLY A 1 206 ? 14.605 1.007 18.273 1.00 58.03 206 GLY A C 1
ATOM 1644 O O . GLY A 1 206 ? 14.879 2.153 17.927 1.00 58.03 206 GLY A O 1
ATOM 1645 N N . ASP A 1 207 ? 14.475 0.638 19.549 1.00 50.53 207 ASP A N 1
ATOM 1646 C CA . ASP A 1 207 ? 14.620 1.519 20.727 1.00 50.53 207 ASP A CA 1
ATOM 1647 C C . ASP A 1 207 ? 16.080 1.949 21.009 1.00 50.53 207 ASP A C 1
ATOM 1649 O O . ASP A 1 207 ? 16.494 2.145 22.149 1.00 50.53 207 ASP A O 1
ATOM 1653 N N . GLY A 1 208 ? 16.904 2.074 19.971 1.00 48.88 208 GLY A N 1
ATOM 1654 C CA . GLY A 1 208 ? 18.327 2.366 20.105 1.00 48.88 208 GLY A CA 1
ATOM 1655 C C . GLY A 1 208 ? 19.014 2.439 18.753 1.00 48.88 208 GLY A C 1
ATOM 1656 O O . GLY A 1 208 ? 19.712 1.503 18.380 1.00 48.88 208 GLY A O 1
ATOM 1657 N N . GLU A 1 209 ? 18.749 3.529 18.028 1.00 46.38 209 GLU A N 1
ATOM 1658 C CA . GLU A 1 209 ? 19.504 4.164 16.923 1.00 46.38 209 GLU A CA 1
ATOM 1659 C C . GLU A 1 209 ? 20.040 3.324 15.7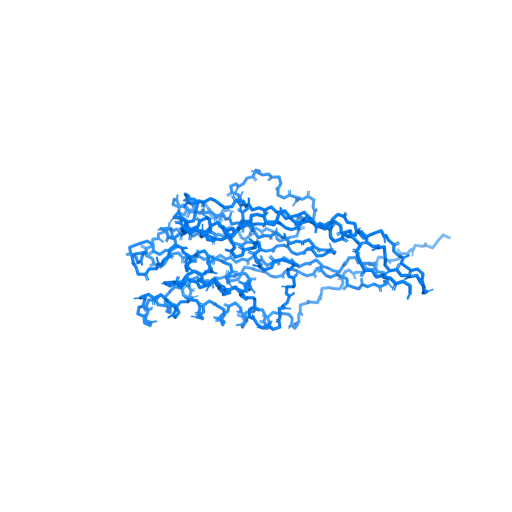46 1.00 46.38 209 GLU A C 1
ATOM 1661 O O . GLU A 1 209 ? 20.470 3.896 14.750 1.00 46.38 209 GLU A O 1
ATOM 1666 N N . ARG A 1 210 ? 19.990 1.991 15.766 1.00 49.69 210 ARG A N 1
ATOM 1667 C CA . ARG A 1 210 ? 20.401 1.152 14.636 1.00 49.69 210 ARG A CA 1
ATOM 1668 C C . ARG A 1 210 ? 19.184 0.663 13.885 1.00 49.69 210 ARG A C 1
ATOM 1670 O O . ARG A 1 210 ? 18.606 -0.388 14.162 1.00 49.69 210 ARG A O 1
ATOM 1677 N N . PHE A 1 211 ? 18.817 1.479 12.914 1.00 56.94 211 PHE A N 1
ATOM 1678 C CA . PHE A 1 211 ? 17.857 1.153 11.884 1.00 56.94 211 PHE A CA 1
ATOM 1679 C C . PHE A 1 211 ? 18.304 -0.087 11.100 1.00 56.94 211 PHE A C 1
ATOM 1681 O O . PHE A 1 211 ? 19.475 -0.227 10.744 1.00 56.94 211 PHE A O 1
ATOM 1688 N N . ARG A 1 212 ? 17.369 -0.999 10.820 1.00 64.00 212 ARG A N 1
ATOM 1689 C CA . ARG A 1 212 ? 17.599 -2.123 9.910 1.00 64.00 212 ARG A CA 1
ATOM 1690 C C . ARG A 1 212 ? 16.461 -2.166 8.907 1.00 64.00 212 ARG A C 1
ATOM 1692 O O . ARG A 1 212 ? 15.324 -2.444 9.292 1.00 64.00 212 ARG A O 1
ATOM 1699 N N . ASP A 1 213 ? 16.816 -1.895 7.660 1.00 71.50 213 ASP A N 1
ATOM 1700 C CA . ASP A 1 213 ? 15.955 -2.067 6.499 1.00 71.50 213 ASP A CA 1
ATOM 1701 C C . ASP A 1 213 ? 16.484 -3.228 5.674 1.00 71.50 213 ASP A C 1
ATOM 1703 O O . ASP A 1 213 ? 17.699 -3.398 5.543 1.00 71.50 213 ASP A O 1
ATOM 1707 N N . SER A 1 214 ? 15.567 -4.033 5.162 1.00 68.12 214 SER A N 1
ATOM 1708 C CA . SER A 1 214 ? 15.871 -5.027 4.144 1.00 68.12 214 SER A CA 1
ATOM 1709 C C . SER A 1 214 ? 14.660 -5.252 3.258 1.00 68.12 214 SER A C 1
ATOM 1711 O O . SER A 1 214 ? 13.511 -5.277 3.722 1.00 68.12 214 SER A O 1
ATOM 1713 N N . VAL A 1 215 ? 14.915 -5.457 1.976 1.00 67.00 215 VAL A N 1
ATOM 1714 C CA . VAL A 1 215 ? 13.980 -6.154 1.100 1.00 67.00 215 VAL A CA 1
ATOM 1715 C C . VAL A 1 215 ? 14.211 -7.647 1.317 1.00 67.00 215 VAL A C 1
ATOM 1717 O O . VAL A 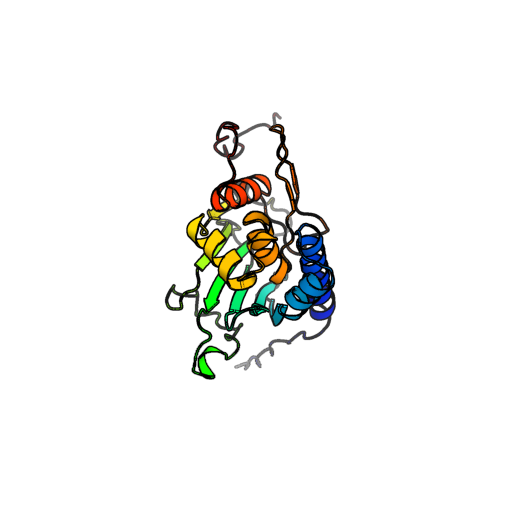1 215 ? 15.253 -8.195 0.974 1.00 67.00 215 VAL A O 1
ATOM 1720 N N . ASP A 1 216 ? 13.266 -8.321 1.969 1.00 57.41 216 ASP A N 1
ATOM 1721 C CA . ASP A 1 216 ? 13.396 -9.761 2.188 1.00 57.41 216 ASP A CA 1
ATOM 1722 C C . ASP A 1 216 ? 12.965 -10.525 0.926 1.00 57.41 216 ASP A C 1
ATOM 1724 O O . ASP A 1 216 ? 11.881 -10.267 0.395 1.00 57.41 216 ASP A O 1
ATOM 1728 N N . GLY A 1 217 ? 13.672 -11.617 0.600 1.00 50.50 217 GLY A N 1
ATOM 1729 C CA . GLY A 1 217 ? 13.337 -12.607 -0.448 1.00 50.50 217 GLY A CA 1
ATOM 1730 C C . GLY A 1 217 ? 14.044 -12.347 -1.778 1.00 50.50 217 GLY A C 1
ATOM 1731 O O . GLY A 1 217 ? 14.584 -11.266 -1.953 1.00 50.50 217 GLY A O 1
ATOM 1732 N N . ASP A 1 218 ? 14.029 -13.317 -2.702 1.00 38.75 218 ASP A N 1
ATOM 1733 C CA . ASP A 1 218 ? 14.356 -13.053 -4.112 1.00 38.75 218 ASP A CA 1
ATOM 1734 C C . ASP A 1 218 ? 13.269 -12.116 -4.637 1.00 38.75 218 ASP A C 1
ATOM 1736 O O . ASP A 1 218 ? 12.109 -12.536 -4.754 1.00 38.75 218 ASP A O 1
ATOM 1740 N N . PRO A 1 219 ? 13.557 -10.831 -4.874 1.00 45.28 219 PRO A N 1
ATOM 1741 C CA . PRO A 1 219 ? 12.498 -9.956 -5.288 1.00 45.28 219 PRO A CA 1
ATOM 1742 C C . PRO A 1 219 ? 12.187 -10.273 -6.755 1.00 45.28 219 PRO A C 1
ATOM 1744 O O . PRO A 1 219 ? 13.072 -10.385 -7.599 1.00 45.28 219 PRO A O 1
ATOM 1747 N N . LEU A 1 220 ? 10.902 -10.312 -7.099 1.00 47.62 220 LEU A N 1
ATOM 1748 C CA . LEU A 1 220 ? 10.494 -10.012 -8.476 1.00 47.62 220 LEU A CA 1
ATOM 1749 C C . LEU A 1 220 ? 10.913 -8.574 -8.876 1.00 47.62 220 LEU A C 1
ATOM 1751 O O . LEU A 1 220 ? 10.864 -8.231 -10.054 1.00 47.62 220 LEU A O 1
ATOM 1755 N N . TRP A 1 221 ? 11.310 -7.738 -7.902 1.00 53.78 221 TRP A N 1
ATOM 1756 C CA . TRP A 1 221 ? 11.486 -6.288 -8.005 1.00 53.78 221 TRP A CA 1
ATOM 1757 C C . TRP A 1 221 ? 12.771 -5.799 -7.309 1.00 53.78 221 TRP A C 1
ATOM 1759 O O . TRP A 1 221 ? 12.766 -5.495 -6.118 1.00 53.78 221 TRP A O 1
ATOM 1769 N N . GLU A 1 222 ? 13.879 -5.683 -8.033 1.00 53.28 222 GLU A N 1
ATOM 1770 C CA . GLU A 1 222 ? 15.078 -5.032 -7.488 1.00 53.28 222 GLU A CA 1
ATOM 1771 C C . GLU A 1 222 ? 14.899 -3.503 -7.490 1.00 53.28 222 GLU A C 1
ATOM 1773 O O . GLU A 1 222 ? 14.642 -2.896 -8.533 1.00 53.28 222 GLU A O 1
ATOM 1778 N N . VAL A 1 223 ? 15.024 -2.871 -6.318 1.00 64.00 223 VAL A N 1
ATOM 1779 C CA . VAL A 1 223 ? 15.058 -1.407 -6.160 1.00 64.00 223 VAL A CA 1
ATOM 1780 C C . VAL A 1 223 ? 16.455 -1.009 -5.699 1.00 64.00 223 VAL A C 1
ATOM 1782 O O . VAL A 1 223 ? 16.952 -1.543 -4.716 1.00 64.00 223 VAL A O 1
ATOM 1785 N N . GLY A 1 224 ? 17.081 -0.062 -6.402 1.00 60.03 224 GLY A N 1
ATOM 1786 C CA . GLY A 1 224 ? 18.504 0.261 -6.234 1.00 60.03 224 GLY A CA 1
ATOM 1787 C C . GLY A 1 224 ? 18.919 0.921 -4.910 1.00 60.03 224 GLY A C 1
ATOM 1788 O O . GLY A 1 224 ? 20.1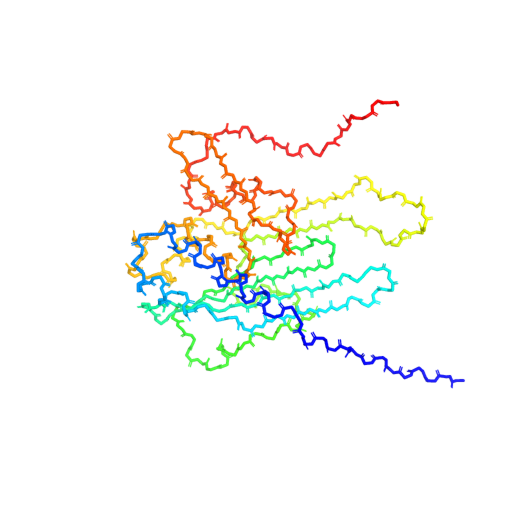12 0.975 -4.640 1.00 60.03 224 GLY A O 1
ATOM 1789 N N . ASP A 1 225 ? 17.985 1.410 -4.083 1.00 71.81 225 ASP A N 1
ATOM 1790 C CA . ASP A 1 225 ? 18.307 2.028 -2.784 1.00 71.81 225 ASP A CA 1
ATOM 1791 C C . ASP A 1 225 ? 17.243 1.727 -1.710 1.00 71.81 225 ASP A C 1
ATOM 1793 O O . ASP A 1 225 ? 16.270 2.465 -1.506 1.00 71.81 225 ASP A O 1
ATOM 1797 N N . GLU A 1 226 ? 17.437 0.610 -1.004 1.00 74.44 226 GLU A N 1
ATOM 1798 C CA . GLU A 1 226 ? 16.570 0.173 0.098 1.00 74.44 226 GLU A CA 1
ATOM 1799 C C . GLU A 1 226 ? 16.620 1.126 1.304 1.00 74.44 226 GLU A C 1
ATOM 1801 O O . GLU A 1 226 ? 15.617 1.292 2.004 1.00 74.44 226 GLU A O 1
ATOM 1806 N N . LYS A 1 227 ? 17.764 1.786 1.542 1.00 75.81 227 LYS A N 1
ATOM 1807 C CA . LYS A 1 227 ? 17.946 2.700 2.680 1.00 75.81 227 LYS A CA 1
ATOM 1808 C C . LYS A 1 227 ? 17.161 3.988 2.471 1.00 75.81 227 LYS A C 1
ATOM 1810 O O . LYS A 1 227 ? 16.463 4.431 3.385 1.00 75.81 227 LYS A O 1
ATOM 1815 N N . TRP A 1 228 ? 17.231 4.576 1.274 1.00 80.81 228 TRP A N 1
ATOM 1816 C CA . TRP A 1 228 ? 16.408 5.729 0.907 1.00 80.81 228 TRP A CA 1
ATOM 1817 C C . TRP A 1 228 ? 14.923 5.411 1.067 1.00 80.81 228 TRP A C 1
ATOM 1819 O O . TRP A 1 228 ? 14.184 6.196 1.671 1.00 80.81 228 TRP A O 1
ATOM 1829 N N . LEU A 1 229 ? 14.488 4.246 0.581 1.00 80.50 229 LEU A N 1
ATOM 1830 C CA . LEU A 1 229 ? 13.092 3.837 0.672 1.00 80.50 229 LEU A CA 1
ATOM 1831 C C . LEU A 1 229 ? 12.649 3.691 2.136 1.00 80.50 229 LEU A C 1
ATOM 1833 O O . LEU A 1 229 ? 11.612 4.231 2.525 1.00 80.50 229 LEU A O 1
ATOM 1837 N N . GLY A 1 230 ? 13.467 3.044 2.969 1.00 82.25 230 GLY A N 1
ATOM 1838 C CA . GLY A 1 230 ? 13.177 2.832 4.387 1.00 82.25 230 GLY A CA 1
ATOM 1839 C C . GLY A 1 230 ? 13.100 4.142 5.166 1.00 82.25 230 GLY A C 1
ATOM 1840 O O . GLY A 1 230 ? 12.149 4.363 5.921 1.00 82.25 230 GLY A O 1
ATOM 1841 N N . ARG A 1 231 ? 14.041 5.065 4.924 1.00 81.25 231 ARG A N 1
ATOM 1842 C CA . ARG A 1 231 ? 14.035 6.418 5.510 1.00 81.25 231 ARG A CA 1
ATOM 1843 C C . ARG A 1 231 ? 12.778 7.200 5.123 1.00 81.25 231 ARG A C 1
ATOM 1845 O O . ARG A 1 231 ? 12.132 7.784 5.992 1.00 81.25 231 ARG A O 1
ATOM 1852 N N . ASN A 1 232 ? 12.388 7.191 3.850 1.00 85.25 232 ASN A N 1
ATOM 1853 C CA . ASN A 1 232 ? 11.209 7.933 3.397 1.00 85.25 232 ASN A CA 1
ATOM 1854 C C . ASN A 1 232 ? 9.896 7.337 3.917 1.00 85.25 232 ASN A C 1
ATOM 1856 O O . ASN A 1 232 ? 9.025 8.097 4.343 1.00 85.25 232 ASN A O 1
ATOM 1860 N N . ILE A 1 233 ? 9.777 6.005 3.983 1.00 87.94 233 ILE A N 1
ATOM 1861 C CA . ILE A 1 233 ? 8.638 5.341 4.635 1.00 87.94 233 ILE A CA 1
ATOM 1862 C C . ILE A 1 233 ? 8.527 5.804 6.090 1.00 87.94 233 ILE A C 1
ATOM 1864 O O . ILE A 1 233 ? 7.451 6.206 6.526 1.00 87.94 233 ILE A O 1
ATOM 1868 N N . ARG A 1 234 ? 9.634 5.818 6.843 1.00 86.19 234 ARG A N 1
ATOM 1869 C CA . ARG A 1 234 ? 9.633 6.280 8.241 1.00 86.19 234 ARG A CA 1
ATOM 1870 C C . ARG A 1 234 ? 9.244 7.745 8.381 1.00 86.19 234 ARG A C 1
ATOM 1872 O O . ARG A 1 234 ? 8.408 8.059 9.227 1.00 86.19 234 ARG A O 1
ATOM 1879 N N . LYS A 1 235 ? 9.784 8.617 7.525 1.00 86.56 235 LYS A N 1
ATOM 1880 C CA . LYS A 1 235 ? 9.434 10.043 7.486 1.00 86.56 235 LYS A CA 1
ATOM 1881 C C . LYS A 1 235 ? 7.943 10.237 7.213 1.00 86.56 235 LYS A C 1
ATOM 1883 O O . LYS A 1 235 ? 7.285 10.995 7.919 1.00 86.56 235 LYS A O 1
ATOM 1888 N N . ALA A 1 236 ? 7.387 9.498 6.253 1.00 88.00 236 ALA A N 1
ATOM 1889 C CA . ALA A 1 236 ? 5.952 9.480 5.991 1.00 88.00 236 ALA A CA 1
ATOM 1890 C C . ALA A 1 236 ? 5.141 8.877 7.143 1.00 88.00 236 ALA A C 1
ATOM 1892 O O . ALA A 1 236 ? 3.960 9.143 7.246 1.00 88.00 236 ALA A O 1
ATOM 1893 N N . CYS A 1 237 ? 5.733 8.088 8.032 1.00 88.56 237 CYS A N 1
ATOM 1894 C CA . CYS A 1 237 ? 5.042 7.555 9.205 1.00 88.56 237 CYS A CA 1
ATOM 1895 C C . CYS A 1 237 ? 5.224 8.421 10.464 1.00 88.56 237 CYS A C 1
ATOM 1897 O O . CYS A 1 237 ? 4.767 8.017 11.532 1.00 88.56 237 CYS A O 1
ATOM 1899 N N . GLY A 1 238 ? 5.890 9.581 10.364 1.00 84.25 238 GLY A N 1
ATOM 1900 C CA . GLY A 1 238 ? 6.175 10.458 11.507 1.00 84.25 238 GLY A CA 1
ATOM 1901 C C . GLY A 1 238 ? 7.182 9.870 12.504 1.00 84.25 238 GLY A C 1
ATOM 1902 O O . GLY A 1 238 ? 7.219 10.279 13.662 1.00 84.25 238 GLY A O 1
ATOM 1903 N N . ILE A 1 239 ? 7.980 8.884 12.085 1.00 84.81 239 ILE A N 1
ATOM 1904 C CA . ILE A 1 239 ? 8.989 8.246 12.937 1.00 84.81 239 ILE A CA 1
ATOM 1905 C C . ILE A 1 239 ? 10.235 9.131 12.953 1.00 84.81 239 ILE A C 1
ATOM 1907 O O . ILE A 1 239 ? 10.767 9.458 11.893 1.00 84.81 239 ILE A O 1
ATOM 1911 N N . SER A 1 240 ? 10.709 9.487 14.151 1.00 76.81 240 SER A N 1
ATOM 1912 C CA . SER A 1 240 ? 11.956 10.239 14.313 1.00 76.81 240 SER A CA 1
ATOM 1913 C C . SER A 1 240 ? 13.126 9.446 13.731 1.00 76.81 240 SER A C 1
ATOM 1915 O O . SER A 1 240 ? 13.343 8.285 14.084 1.00 76.81 240 SER A O 1
ATOM 1917 N N . ILE A 1 241 ? 13.865 10.074 12.825 1.00 69.06 241 ILE A N 1
ATOM 1918 C CA . ILE A 1 241 ? 15.086 9.531 12.243 1.00 69.06 241 ILE A CA 1
ATOM 1919 C C . ILE A 1 241 ? 16.201 10.332 12.903 1.00 69.06 241 ILE A C 1
ATOM 1921 O O . ILE A 1 241 ? 16.208 11.554 12.787 1.00 69.06 241 ILE A O 1
ATOM 1925 N N . ALA A 1 242 ? 17.082 9.670 13.657 1.00 63.03 242 ALA A N 1
ATOM 1926 C CA . ALA A 1 242 ? 18.295 10.329 14.124 1.00 63.03 242 ALA A CA 1
ATOM 1927 C C . ALA A 1 242 ? 19.036 10.852 12.890 1.00 63.03 242 ALA A C 1
ATOM 1929 O O . ALA A 1 242 ? 19.061 10.142 11.883 1.00 63.03 242 ALA A O 1
ATOM 1930 N N . ASP A 1 243 ? 19.588 12.064 12.967 1.00 50.97 243 ASP A N 1
ATOM 1931 C CA . ASP A 1 243 ? 20.388 12.681 11.907 1.00 50.97 243 ASP A CA 1
ATOM 1932 C C . ASP A 1 243 ? 21.650 11.831 11.644 1.00 50.97 243 ASP A C 1
ATOM 1934 O O . ASP A 1 243 ? 22.773 12.185 12.002 1.00 50.97 243 ASP A O 1
ATOM 1938 N N . GLU A 1 244 ? 21.495 10.666 11.018 1.00 49.97 244 GLU A N 1
ATOM 1939 C CA . GLU A 1 244 ? 22.515 10.154 10.126 1.00 49.97 244 GLU A CA 1
ATOM 1940 C C . GLU A 1 244 ? 22.635 11.249 9.083 1.00 49.97 244 GLU A C 1
ATOM 1942 O O . GLU A 1 244 ? 21.642 11.547 8.413 1.00 49.97 244 GLU A O 1
ATOM 1947 N N . LYS A 1 245 ? 23.804 11.906 9.041 1.00 45.00 245 LYS A N 1
ATOM 1948 C CA . LYS A 1 245 ? 24.130 12.905 8.026 1.00 45.00 245 LYS A CA 1
ATOM 1949 C C . LYS A 1 245 ? 23.479 12.462 6.727 1.00 45.00 245 LYS A C 1
ATOM 1951 O O . LYS A 1 245 ? 23.588 11.287 6.361 1.00 45.00 245 LYS A O 1
ATOM 1956 N N . GLU A 1 246 ? 22.743 13.375 6.102 1.00 45.59 246 GLU A N 1
ATOM 1957 C CA . GLU A 1 246 ? 22.417 13.234 4.697 1.00 45.59 246 GLU A CA 1
ATOM 1958 C C . GLU A 1 246 ? 23.769 13.053 4.012 1.00 45.59 246 GLU A C 1
ATOM 1960 O O . GLU A 1 246 ? 24.467 14.019 3.720 1.00 45.59 246 GLU A O 1
ATOM 1965 N N . ASP A 1 247 ? 24.197 11.803 3.853 1.00 41.22 247 ASP A N 1
ATOM 1966 C CA . ASP A 1 247 ? 25.067 11.445 2.767 1.00 41.22 247 ASP A CA 1
ATOM 1967 C C . ASP A 1 247 ? 24.185 11.816 1.580 1.00 41.22 247 ASP A C 1
ATOM 1969 O O . ASP A 1 247 ? 23.281 11.073 1.178 1.00 41.22 247 ASP A O 1
ATOM 1973 N N . GLU A 1 248 ? 24.353 13.060 1.114 1.00 39.34 248 GLU A N 1
ATOM 1974 C CA . GLU A 1 248 ? 24.169 13.364 -0.287 1.00 39.34 248 GLU A CA 1
ATOM 1975 C C . GLU A 1 248 ? 24.738 12.142 -0.984 1.00 39.34 248 GLU A C 1
ATOM 1977 O O . GLU A 1 248 ? 25.866 11.730 -0.703 1.00 39.34 248 GLU A O 1
ATOM 1982 N N . VAL A 1 249 ? 23.906 11.475 -1.775 1.00 41.09 249 VAL A N 1
ATOM 1983 C CA . VAL A 1 249 ? 24.403 10.449 -2.668 1.00 41.09 249 VAL A CA 1
ATOM 1984 C C . VAL A 1 249 ? 25.326 11.211 -3.615 1.00 41.09 249 VAL A C 1
ATOM 1986 O O . VAL A 1 249 ? 24.895 11.678 -4.669 1.00 41.09 249 VAL A O 1
ATOM 1989 N N . GLU A 1 250 ? 26.580 11.421 -3.203 1.00 37.06 250 GLU A N 1
ATOM 1990 C CA . GLU A 1 250 ? 27.699 11.533 -4.107 1.00 37.06 250 GLU A CA 1
ATOM 1991 C C . GLU A 1 250 ? 27.574 10.251 -4.918 1.00 37.06 250 GLU A C 1
ATOM 1993 O O . GLU A 1 250 ? 27.846 9.144 -4.463 1.00 37.06 250 GLU A O 1
ATOM 1998 N N . SER A 1 251 ? 26.980 10.406 -6.103 1.00 41.41 251 SER A N 1
ATOM 1999 C CA . SER A 1 251 ? 27.339 9.616 -7.265 1.00 41.41 251 SER A CA 1
ATOM 2000 C C . SER A 1 251 ? 28.820 9.309 -7.115 1.00 41.41 251 SER A C 1
ATOM 2002 O O . SER A 1 251 ? 29.584 10.268 -7.151 1.00 41.41 251 SER A O 1
ATOM 2004 N N . ASP A 1 252 ? 29.184 8.047 -6.866 1.00 36.19 252 ASP A N 1
ATOM 2005 C CA . ASP A 1 252 ? 30.573 7.599 -6.741 1.00 36.19 252 ASP A CA 1
ATOM 2006 C C . ASP A 1 252 ? 31.357 8.059 -7.984 1.00 36.19 252 ASP A C 1
ATOM 2008 O O . ASP A 1 252 ? 31.458 7.354 -8.993 1.00 36.19 252 ASP A O 1
ATOM 2012 N N . ASP A 1 253 ? 31.894 9.271 -7.909 1.00 43.97 253 ASP A N 1
ATOM 2013 C CA . ASP A 1 253 ? 33.009 9.740 -8.693 1.00 43.97 253 ASP A CA 1
ATOM 2014 C C . ASP A 1 253 ? 34.250 9.176 -7.985 1.00 43.97 253 ASP A C 1
ATOM 2016 O O . ASP A 1 253 ? 34.628 9.576 -6.888 1.00 43.97 253 ASP A O 1
ATOM 2020 N N . ASP A 1 254 ? 34.861 8.209 -8.670 1.00 43.34 254 ASP A N 1
ATOM 2021 C CA . ASP A 1 254 ? 36.252 7.774 -8.556 1.00 43.34 254 ASP A CA 1
ATOM 2022 C C . ASP A 1 254 ? 36.694 6.933 -7.341 1.00 43.34 254 ASP A C 1
ATOM 2024 O O . ASP A 1 254 ? 37.078 7.448 -6.298 1.00 43.34 254 ASP A O 1
ATOM 2028 N N . ALA A 1 255 ? 36.906 5.629 -7.580 1.00 33.97 255 ALA A N 1
ATOM 2029 C CA . ALA A 1 255 ? 38.162 4.962 -7.199 1.00 33.97 255 ALA A CA 1
ATOM 2030 C C . ALA A 1 255 ? 38.318 3.573 -7.847 1.00 33.97 255 ALA A C 1
ATOM 2032 O O . ALA A 1 255 ? 38.013 2.554 -7.237 1.00 33.97 255 ALA A O 1
ATOM 2033 N N . TYR A 1 256 ? 38.920 3.506 -9.038 1.00 32.31 256 TYR A N 1
ATOM 2034 C CA . TYR A 1 256 ? 39.827 2.391 -9.336 1.00 32.31 256 TYR A CA 1
ATOM 2035 C C . TYR A 1 256 ? 41.093 2.915 -10.010 1.00 32.31 256 TYR A C 1
ATOM 2037 O O . TYR A 1 256 ? 41.096 3.323 -11.171 1.00 32.31 256 TYR A O 1
ATOM 2045 N N . CYS A 1 257 ? 42.164 2.907 -9.216 1.00 32.88 257 CYS A N 1
ATOM 2046 C CA . CYS A 1 257 ? 43.546 3.029 -9.644 1.00 32.88 257 CYS A CA 1
ATOM 2047 C C . CYS A 1 257 ? 43.933 1.850 -10.553 1.00 32.88 257 CYS A C 1
ATOM 2049 O O . CYS A 1 257 ? 43.659 0.709 -10.193 1.00 32.88 257 CYS A O 1
ATOM 2051 N N . TYR A 1 258 ? 44.572 2.203 -11.676 1.00 34.50 258 TYR A N 1
ATOM 2052 C CA . TYR A 1 258 ? 45.428 1.435 -12.602 1.00 34.50 258 TYR A CA 1
ATOM 2053 C C . TYR A 1 258 ? 45.212 -0.076 -12.769 1.00 34.50 258 TYR A C 1
ATOM 2055 O O . TYR A 1 258 ? 45.577 -0.852 -11.861 1.00 34.50 258 TYR A O 1
#

Radius of gyration: 20.44 Å; chains: 1; bounding box: 68×32×74 Å

Foldseek 3Di:
DDDDDDDDFDDPPDDPPVVQVVLLLVQLLVLLVVWLDDPVRSVLQSVQKAWPDWDWGFPPDPPDGDTFIKTWIKGAASVAQKIKIWMWTADPPQKIWIKMAIPVNPDPDVVVVPDPDPPPPPDPVPVPDRIWTQKIKDFPDDPDDDDPPDDTDPDGDIDIDGTAAQVNLVVQLCRRHPVNSVRAASLSSSQSSCSSRSFHKDWDDDPDQDTDIDRDDPGPHDDPDRPVSNVSSCRRRVHDHPCPDPPPPPPPDDDDDD